Protein AF-0000000069737136 (afdb_homodimer)

Nearest PDB structures (foldseek):
  1k94-assembly1_B  TM=8.740E-01  e=3.672E-15  Homo sapiens
  1f4q-assembly1_B  TM=8.448E-01  e=1.072E-14  Homo sapiens
  1k95-assembly1_A  TM=8.352E-01  e=1.216E-14  Homo sapiens
  1juo-assembly1_A  TM=8.357E-01  e=8.301E-13  Homo sapiens
  5mra-assembly1_A  TM=7.640E-01  e=4.848E-12  Homo sapiens

Structure (mmCIF, N/CA/C/O backbone):
data_AF-0000000069737136-model_v1
#
loop_
_entity.id
_entity.type
_entity.pdbx_description
1 polymer Grancalcin
#
loop_
_atom_site.group_PDB
_atom_site.id
_atom_site.type_symbol
_atom_site.label_atom_id
_atom_site.label_alt_id
_atom_site.label_comp_id
_atom_site.label_asym_id
_atom_site.label_entity_id
_atom_site.label_seq_id
_atom_site.pdbx_PDB_ins_code
_atom_site.Cartn_x
_atom_site.Cartn_y
_atom_site.Cartn_z
_atom_site.occupancy
_atom_site.B_iso_or_equiv
_atom_site.auth_seq_id
_atom_site.auth_comp_id
_atom_site.auth_asym_id
_atom_site.auth_atom_id
_atom_site.pdbx_PDB_model_num
ATOM 1 N N . MET A 1 1 ? -22.562 5.719 -12.289 1 63.91 1 MET A N 1
ATOM 2 C CA . MET A 1 1 ? -22.547 6.488 -11.047 1 63.91 1 MET A CA 1
ATOM 3 C C . MET A 1 1 ? -23.688 7.484 -11.008 1 63.91 1 MET A C 1
ATOM 5 O O . MET A 1 1 ? -23.844 8.305 -11.914 1 63.91 1 MET A O 1
ATOM 9 N N . GLY A 1 2 ? -24.641 7.227 -10.062 1 81.62 2 GLY A N 1
ATOM 10 C CA . GLY A 1 2 ? -25.797 8.102 -10.031 1 81.62 2 GLY A CA 1
ATOM 11 C C . GLY A 1 2 ? -25.531 9.398 -9.297 1 81.62 2 GLY A C 1
ATOM 12 O O . GLY A 1 2 ? -24.406 9.688 -8.898 1 81.62 2 GLY A O 1
ATOM 13 N N . PHE A 1 3 ? -26.5 10.352 -9.281 1 90.44 3 PHE A N 1
ATOM 14 C CA . PHE A 1 3 ? -26.453 11.695 -8.711 1 90.44 3 PHE A CA 1
ATOM 15 C C . PHE A 1 3 ? -26.062 11.648 -7.238 1 90.44 3 PHE A C 1
ATOM 17 O O . PHE A 1 3 ? -25.297 12.484 -6.773 1 90.44 3 PHE A O 1
ATOM 24 N N . ASN A 1 4 ? -26.516 10.672 -6.516 1 92.12 4 ASN A N 1
ATOM 25 C CA . ASN A 1 4 ? -26.188 10.531 -5.102 1 92.12 4 ASN A CA 1
ATOM 26 C C . ASN A 1 4 ? -24.719 10.211 -4.891 1 92.12 4 ASN A C 1
ATOM 28 O O . ASN A 1 4 ? -24.078 10.75 -3.982 1 92.12 4 ASN A O 1
ATOM 32 N N . GLU A 1 5 ? -24.172 9.281 -5.699 1 89.62 5 GLU A N 1
ATOM 33 C CA . GLU A 1 5 ? -22.75 8.953 -5.609 1 89.62 5 GLU A CA 1
ATOM 34 C C . GLU A 1 5 ? -21.891 10.164 -5.945 1 89.62 5 GLU A C 1
ATOM 36 O O . GLU A 1 5 ? -20.859 10.398 -5.293 1 89.62 5 GLU A O 1
ATOM 41 N N . PHE A 1 6 ? -22.406 10.906 -6.879 1 91.25 6 PHE A N 1
ATOM 42 C CA . PHE A 1 6 ? -21.672 12.102 -7.281 1 91.25 6 PHE A CA 1
ATOM 43 C C . PHE A 1 6 ? -21.656 13.125 -6.152 1 91.25 6 PHE A C 1
ATOM 45 O O . PHE A 1 6 ? -20.625 13.711 -5.855 1 91.25 6 PHE A O 1
ATOM 52 N N . LYS A 1 7 ? -22.734 13.344 -5.57 1 92.44 7 LYS A N 1
ATOM 53 C CA . LYS A 1 7 ? -22.844 14.297 -4.469 1 92.44 7 LYS A CA 1
ATOM 54 C C . LYS A 1 7 ? -21.953 13.883 -3.299 1 92.44 7 LYS A C 1
ATOM 56 O O . LYS A 1 7 ? -21.297 14.727 -2.676 1 92.44 7 LYS A O 1
ATOM 61 N N . GLU A 1 8 ? -21.906 12.68 -2.934 1 92.06 8 GLU A N 1
ATOM 62 C CA . GLU A 1 8 ? -21.078 12.164 -1.853 1 92.06 8 GLU A CA 1
ATOM 63 C C . GLU A 1 8 ? -19.594 12.352 -2.16 1 92.06 8 GLU A C 1
ATOM 65 O O . GLU A 1 8 ? -18.828 12.773 -1.293 1 92.06 8 GLU A O 1
ATOM 70 N N . LEU A 1 9 ? -19.219 12.062 -3.328 1 89 9 LEU A N 1
ATOM 71 C CA . LEU A 1 9 ? -17.844 12.242 -3.76 1 89 9 LEU A CA 1
ATOM 72 C C . LEU A 1 9 ? -17.438 13.711 -3.699 1 89 9 LEU A C 1
ATOM 74 O O . LEU A 1 9 ? -16.344 14.039 -3.221 1 89 9 LEU A O 1
ATOM 78 N N . TRP A 1 10 ? -18.344 14.508 -4.148 1 91.5 10 TRP A N 1
ATOM 79 C CA . TRP A 1 10 ? -18.094 15.945 -4.121 1 91.5 10 TRP A CA 1
ATOM 80 C C . TRP A 1 10 ? -17.906 16.438 -2.691 1 91.5 10 TRP A C 1
ATOM 82 O O . TRP A 1 10 ? -16.984 17.203 -2.41 1 91.5 10 TRP A O 1
ATOM 92 N N . THR A 1 11 ? -18.734 16.031 -1.848 1 95.5 11 THR A N 1
ATOM 93 C CA . THR A 1 11 ? -18.656 16.406 -0.443 1 95.5 11 THR A CA 1
ATOM 94 C C . THR A 1 11 ? -17.328 15.961 0.165 1 95.5 11 THR A C 1
ATOM 96 O O . THR A 1 11 ? -16.672 16.719 0.874 1 95.5 11 THR A O 1
ATOM 99 N N . ALA A 1 12 ? -16.922 14.773 -0.094 1 92.31 12 ALA A N 1
ATOM 100 C CA . ALA A 1 12 ? -15.664 14.242 0.417 1 92.31 12 ALA A CA 1
ATOM 101 C C . ALA A 1 12 ? -14.477 15.039 -0.121 1 92.31 12 ALA A C 1
ATOM 103 O O . ALA A 1 12 ? -13.562 15.383 0.629 1 92.31 12 ALA A O 1
ATOM 104 N N . LEU A 1 13 ? -14.523 15.305 -1.407 1 92.81 13 LEU A N 1
ATOM 105 C CA . LEU A 1 13 ? -13.445 16.062 -2.037 1 92.81 13 LEU A CA 1
ATOM 106 C C . LEU A 1 13 ? -13.344 17.469 -1.429 1 92.81 13 LEU A C 1
ATOM 108 O O . LEU A 1 13 ? -12.234 17.953 -1.171 1 92.81 13 LEU A O 1
ATOM 112 N N . ASN A 1 14 ? -14.461 18.062 -1.214 1 95.81 14 ASN A N 1
ATOM 113 C CA . ASN A 1 14 ? -14.469 19.391 -0.625 1 95.81 14 ASN A CA 1
ATOM 114 C C . ASN A 1 14 ? -13.922 19.391 0.799 1 95.81 14 ASN A C 1
ATOM 116 O O . ASN A 1 14 ? -13.219 20.312 1.208 1 95.81 14 ASN A O 1
ATOM 120 N N . ALA A 1 15 ? -14.258 18.391 1.508 1 96.19 15 ALA A N 1
ATOM 121 C CA . ALA A 1 15 ? -13.758 18.266 2.871 1 96.19 15 ALA A CA 1
ATOM 122 C C . ALA A 1 15 ? -12.234 18.156 2.885 1 96.19 15 ALA A C 1
ATOM 124 O O . ALA A 1 15 ? -11.562 18.781 3.707 1 96.19 15 ALA A O 1
ATOM 125 N N . TRP A 1 16 ? -11.688 17.391 1.963 1 95.75 16 TRP A N 1
ATOM 126 C CA . TRP A 1 16 ? -10.242 17.234 1.87 1 95.75 16 TRP A CA 1
ATOM 127 C C . TRP A 1 16 ? -9.578 18.531 1.427 1 95.75 16 TRP A C 1
ATOM 129 O O . TRP A 1 16 ? -8.5 18.891 1.921 1 95.75 16 TRP A O 1
ATOM 139 N N . LYS A 1 17 ? -10.211 19.172 0.517 1 96.81 17 LYS A N 1
ATOM 140 C CA . LYS A 1 17 ? -9.672 20.453 0.058 1 96.81 17 LYS A CA 1
ATOM 141 C C . LYS A 1 17 ? -9.602 21.453 1.2 1 96.81 17 LYS A C 1
ATOM 143 O O . LYS A 1 17 ? -8.594 22.156 1.36 1 96.81 17 LYS A O 1
ATOM 148 N N . GLN A 1 18 ? -10.609 21.5 1.941 1 97.06 18 GLN A N 1
ATOM 149 C CA . GLN A 1 18 ? -10.633 22.422 3.074 1 97.06 18 GLN A CA 1
ATOM 150 C C . GLN A 1 18 ? -9.57 22.062 4.102 1 97.06 18 GLN A C 1
ATOM 152 O O . GLN A 1 18 ? -8.898 22.938 4.645 1 97.06 18 GLN A O 1
ATOM 157 N N . ASN A 1 19 ? -9.508 20.797 4.391 1 96.88 19 ASN A N 1
ATOM 158 C CA . ASN A 1 19 ? -8.477 20.344 5.32 1 96.88 19 ASN A CA 1
ATOM 159 C C . ASN A 1 19 ? -7.078 20.719 4.832 1 96.88 19 ASN A C 1
ATOM 161 O O . ASN A 1 19 ? -6.258 21.219 5.605 1 96.88 19 ASN A O 1
ATOM 165 N N . PHE A 1 20 ? -6.84 20.547 3.588 1 97.75 20 PHE A N 1
ATOM 166 C CA . PHE A 1 20 ? -5.562 20.859 2.963 1 97.75 20 PHE A CA 1
ATOM 167 C C . PHE A 1 20 ? -5.246 22.344 3.092 1 97.75 20 PHE A C 1
ATOM 169 O O . PHE A 1 20 ? -4.137 22.719 3.477 1 97.75 20 PHE A O 1
ATOM 176 N N . ILE A 1 21 ? -6.176 23.141 2.822 1 97.38 21 ILE A N 1
ATOM 177 C CA . ILE A 1 21 ? -6.02 24.594 2.902 1 97.38 21 ILE A CA 1
ATOM 178 C C . ILE A 1 21 ? -5.691 25 4.336 1 97.38 21 ILE A C 1
ATOM 180 O O . ILE A 1 21 ? -4.836 25.859 4.566 1 97.38 21 ILE A O 1
ATOM 184 N N . THR A 1 22 ? -6.32 24.359 5.25 1 97.5 22 THR A N 1
ATOM 185 C CA . THR A 1 22 ? -6.117 24.656 6.664 1 97.5 22 THR A CA 1
ATOM 186 C C . THR A 1 22 ? -4.695 24.297 7.09 1 97.5 22 THR A C 1
ATOM 188 O O . THR A 1 22 ? -4.07 25.031 7.859 1 97.5 22 THR A O 1
ATOM 191 N N . ILE A 1 23 ? -4.18 23.266 6.566 1 97.75 23 ILE A N 1
ATOM 192 C CA . ILE A 1 23 ? -2.879 22.734 6.973 1 97.75 23 ILE A CA 1
ATOM 193 C C . ILE A 1 23 ? -1.767 23.5 6.254 1 97.75 23 ILE A C 1
ATOM 195 O O . ILE A 1 23 ? -0.705 23.75 6.828 1 97.75 23 ILE A O 1
ATOM 199 N N . ASP A 1 24 ? -2.074 23.812 4.996 1 98 24 ASP A N 1
ATOM 200 C CA . ASP A 1 24 ? -1.112 24.578 4.203 1 98 24 ASP A CA 1
ATOM 201 C C . ASP A 1 24 ? -1.031 26.016 4.676 1 98 24 ASP A C 1
ATOM 203 O O . ASP A 1 24 ? -1.465 26.938 3.975 1 98 24 ASP A O 1
ATOM 207 N N . GL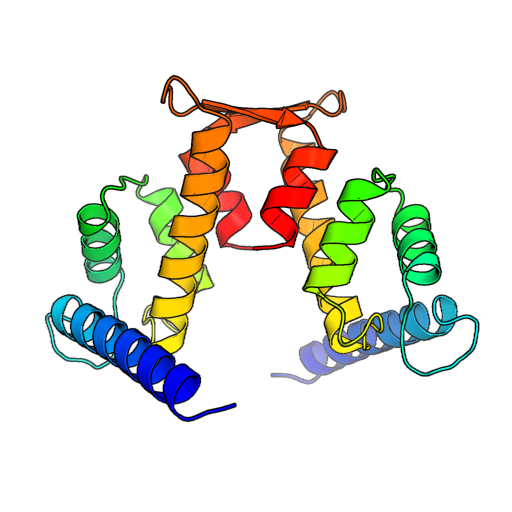N A 1 25 ? -0.319 26.219 5.691 1 96.5 25 GLN A N 1
ATOM 208 C CA . GLN A 1 25 ? -0.332 27.484 6.426 1 96.5 25 GLN A CA 1
ATOM 209 C C . GLN A 1 25 ? 0.241 28.625 5.578 1 96.5 25 GLN A C 1
ATOM 211 O O . GLN A 1 25 ? -0.22 29.766 5.66 1 96.5 25 GLN A O 1
ATOM 216 N N . ASP A 1 26 ? 1.22 28.359 4.711 1 96.62 26 ASP A N 1
ATOM 217 C CA . ASP A 1 26 ? 1.83 29.422 3.918 1 96.62 26 ASP A CA 1
ATOM 218 C C . ASP A 1 26 ? 1.159 29.547 2.551 1 96.62 26 ASP A C 1
ATOM 220 O O . ASP A 1 26 ? 1.633 30.281 1.685 1 96.62 26 ASP A O 1
ATOM 224 N N . ARG A 1 27 ? 0.109 28.719 2.287 1 97.12 27 ARG A N 1
ATOM 225 C CA . ARG A 1 27 ? -0.694 28.734 1.068 1 97.12 27 ARG A CA 1
ATOM 226 C C . ARG A 1 27 ? 0.181 28.547 -0.167 1 97.12 27 ARG A C 1
ATOM 228 O O . ARG A 1 27 ? 0.003 29.234 -1.172 1 97.12 27 ARG A O 1
ATOM 235 N N . SER A 1 28 ? 1.201 27.672 -0.033 1 97.38 28 SER A N 1
ATOM 236 C CA . SER A 1 28 ? 2.135 27.406 -1.12 1 97.38 28 SER A CA 1
ATOM 237 C C . SER A 1 28 ? 1.554 26.406 -2.115 1 97.38 28 SER A C 1
ATOM 239 O O . SER A 1 28 ? 2.098 26.219 -3.205 1 97.38 28 SER A O 1
ATOM 241 N N . GLY A 1 29 ? 0.514 25.766 -1.763 1 97.69 29 GLY A N 1
ATOM 242 C CA . GLY A 1 29 ? -0.045 24.719 -2.607 1 97.69 29 GLY A CA 1
ATOM 243 C C . GLY A 1 29 ? 0.546 23.359 -2.336 1 97.69 29 GLY A C 1
ATOM 244 O O . GLY A 1 29 ? 0.214 22.375 -3.016 1 97.69 29 GLY A O 1
ATOM 245 N N . THR A 1 30 ? 1.442 23.266 -1.389 1 98.38 30 THR A N 1
ATOM 246 C CA . THR A 1 30 ? 2.051 22.016 -0.958 1 98.38 30 THR A CA 1
ATOM 247 C C . THR A 1 30 ? 2.166 21.953 0.563 1 98.38 30 THR A C 1
ATOM 249 O O . THR A 1 30 ? 2.057 22.984 1.233 1 98.38 30 THR A O 1
ATOM 252 N N . ILE A 1 31 ? 2.305 20.828 1.128 1 98.19 31 ILE A N 1
ATOM 253 C CA . ILE A 1 31 ? 2.479 20.594 2.559 1 98.19 31 ILE A CA 1
ATOM 254 C C . ILE A 1 31 ? 3.932 20.219 2.848 1 98.19 31 ILE A C 1
ATOM 256 O O . ILE A 1 31 ? 4.52 19.391 2.152 1 98.19 31 ILE A O 1
ATOM 260 N N . GLU A 1 32 ? 4.473 20.875 3.783 1 97.69 32 GLU A N 1
ATOM 261 C CA . GLU A 1 32 ? 5.848 20.594 4.18 1 97.69 32 GLU A CA 1
ATOM 262 C C . GLU A 1 32 ? 5.895 19.734 5.441 1 97.69 32 GLU A C 1
ATOM 264 O O . GLU A 1 32 ? 4.852 19.391 6.004 1 97.69 32 GLU A O 1
ATOM 269 N N . HIS A 1 33 ? 7.09 19.406 5.871 1 97.5 33 HIS A N 1
ATOM 270 C CA . HIS A 1 33 ? 7.324 18.484 6.973 1 97.5 33 HIS A CA 1
ATOM 271 C C . HIS A 1 33 ? 6.594 18.938 8.234 1 97.5 33 HIS A C 1
ATOM 273 O O . HIS A 1 33 ? 5.84 18.172 8.836 1 97.5 33 HIS A O 1
ATOM 279 N N . HIS A 1 34 ? 6.77 20.156 8.594 1 96.62 34 HIS A N 1
ATOM 280 C CA . HIS A 1 34 ? 6.176 20.656 9.828 1 96.62 34 HIS A CA 1
ATOM 281 C C . HIS A 1 34 ? 4.656 20.734 9.711 1 96.62 34 HIS A C 1
ATOM 283 O O . HIS A 1 34 ? 3.943 20.516 10.695 1 96.62 34 HIS A O 1
ATOM 289 N N . GLU A 1 35 ? 4.188 21.047 8.531 1 98.25 35 GLU A N 1
ATOM 290 C CA . GLU A 1 35 ? 2.746 21.109 8.305 1 98.25 35 GLU A CA 1
ATOM 291 C C . GLU A 1 35 ? 2.117 19.719 8.375 1 98.25 35 GLU A C 1
ATOM 293 O O . GLU A 1 35 ? 1.027 19.547 8.922 1 98.25 35 GLU A O 1
ATOM 298 N N . LEU A 1 36 ? 2.809 18.781 7.809 1 98 36 LEU A N 1
ATOM 299 C CA . LEU A 1 36 ? 2.301 17.406 7.914 1 98 36 LEU A CA 1
ATOM 300 C C . LEU A 1 36 ? 2.234 16.969 9.375 1 98 36 LEU A C 1
ATOM 302 O O . LEU A 1 36 ? 1.288 16.281 9.773 1 98 36 LEU A O 1
ATOM 306 N N . ASN A 1 37 ? 3.252 17.328 10.141 1 97.56 37 ASN A N 1
ATOM 307 C CA . ASN A 1 37 ? 3.238 17 11.555 1 97.56 37 ASN A CA 1
ATOM 308 C C . ASN A 1 37 ? 1.999 17.547 12.25 1 97.56 37 ASN A C 1
ATOM 310 O O . ASN A 1 37 ? 1.379 16.859 13.07 1 97.56 37 ASN A O 1
ATOM 314 N N . GLN A 1 38 ? 1.65 18.734 11.953 1 96.5 38 GLN A N 1
ATOM 315 C CA . GLN A 1 38 ? 0.466 19.344 12.531 1 96.5 38 GLN A CA 1
ATOM 316 C C . GLN A 1 38 ? -0.8 18.594 12.148 1 96.5 38 GLN A C 1
ATOM 318 O O . GLN A 1 38 ? -1.697 18.406 12.969 1 96.5 38 GLN A O 1
ATOM 323 N N . ALA A 1 39 ? -0.852 18.25 10.906 1 97.06 39 ALA A N 1
ATOM 324 C CA . ALA A 1 39 ? -2.004 17.5 10.43 1 97.06 39 ALA A CA 1
ATOM 325 C C . ALA A 1 39 ? -2.15 16.188 11.195 1 97.06 39 ALA A C 1
ATOM 327 O O . ALA A 1 39 ? -3.246 15.828 11.633 1 97.06 39 ALA A O 1
ATOM 328 N N . ILE A 1 40 ? -1.067 15.477 11.359 1 97.25 40 ILE A N 1
ATOM 329 C CA . ILE A 1 40 ? -1.048 14.172 12.023 1 97.25 40 ILE A CA 1
ATOM 330 C C . ILE A 1 40 ? -1.451 14.328 13.484 1 97.25 40 ILE A C 1
ATOM 332 O O . ILE A 1 40 ? -2.264 13.555 14 1 97.25 40 ILE A O 1
ATOM 336 N N . VAL A 1 41 ? -0.958 15.359 14.125 1 95.88 41 VAL A N 1
ATOM 337 C CA . VAL A 1 41 ? -1.301 15.664 15.516 1 95.88 41 VAL A CA 1
ATOM 338 C C . VAL A 1 41 ? -2.785 16 15.617 1 95.88 41 VAL A C 1
ATOM 340 O O . VAL A 1 41 ? -3.475 15.531 16.531 1 95.88 41 VAL A O 1
ATOM 343 N N . ALA A 1 42 ? -3.254 16.75 14.703 1 94.62 42 ALA A N 1
ATOM 344 C CA . ALA A 1 42 ? -4.66 17.141 14.695 1 94.62 42 ALA A CA 1
ATOM 345 C C . ALA A 1 42 ? -5.566 15.93 14.523 1 94.62 42 ALA A C 1
ATOM 347 O O . ALA A 1 42 ? -6.707 15.922 15 1 94.62 42 ALA A O 1
ATOM 348 N N . MET A 1 43 ? -5.098 14.914 13.844 1 93.94 43 MET A N 1
ATOM 349 C CA . MET A 1 43 ? -5.832 13.664 13.672 1 93.94 43 MET A CA 1
ATOM 350 C C . MET A 1 43 ? -5.832 12.852 14.969 1 93.94 43 MET A C 1
ATOM 352 O O . MET A 1 43 ? -6.602 11.898 15.109 1 93.94 43 MET A O 1
ATOM 356 N N . GLY A 1 44 ? -4.953 13.211 15.828 1 92.06 44 GLY A N 1
ATOM 357 C CA . GLY A 1 44 ? -4.918 12.547 17.125 1 92.06 44 GLY A CA 1
ATOM 358 C C . GLY A 1 44 ? -3.77 11.57 17.266 1 92.06 44 GLY A C 1
ATOM 359 O O . GLY A 1 44 ? -3.793 10.695 18.125 1 92.06 44 GLY A O 1
ATOM 360 N N . PHE A 1 45 ? -2.824 11.734 16.328 1 92.06 45 PHE A N 1
ATOM 361 C CA . PHE A 1 45 ? -1.715 10.789 16.359 1 92.06 45 PHE A CA 1
ATOM 362 C C . PHE A 1 45 ? -0.416 11.492 16.734 1 92.06 45 PHE A C 1
ATOM 364 O O . PHE A 1 45 ? -0.306 12.711 16.625 1 92.06 45 PHE A O 1
ATOM 371 N N . ARG A 1 46 ? 0.425 10.68 17.328 1 89.56 46 ARG A N 1
ATOM 372 C CA . ARG A 1 46 ? 1.771 11.148 17.625 1 89.56 46 ARG A CA 1
ATOM 373 C C . ARG A 1 46 ? 2.822 10.164 17.125 1 89.56 46 ARG A C 1
ATOM 375 O O . ARG A 1 46 ? 2.883 9.023 17.609 1 89.56 46 ARG A O 1
ATOM 382 N N . LEU A 1 47 ? 3.576 10.578 16.219 1 95.31 47 LEU A N 1
ATOM 383 C CA . LEU A 1 47 ? 4.621 9.758 15.625 1 95.31 47 LEU A CA 1
ATOM 384 C C . LEU A 1 47 ? 6.004 10.25 16.031 1 95.31 47 LEU A C 1
ATOM 386 O O . LEU A 1 47 ? 6.18 11.43 16.328 1 95.31 47 LEU A O 1
ATOM 390 N N . SER A 1 48 ? 6.887 9.359 16.078 1 96.62 48 SER A N 1
ATOM 391 C CA . SER A 1 48 ? 8.266 9.781 16.297 1 96.62 48 SER A CA 1
ATOM 392 C C . SER A 1 48 ? 8.781 10.617 15.125 1 96.62 48 SER A C 1
ATOM 394 O O . SER A 1 48 ? 8.281 10.5 14 1 96.62 48 SER A O 1
ATOM 396 N N . PRO A 1 49 ? 9.766 11.469 15.352 1 96.56 49 PRO A N 1
ATOM 397 C CA . PRO A 1 49 ? 10.367 12.266 14.281 1 96.56 49 PRO A CA 1
ATOM 398 C C . PRO A 1 49 ? 10.922 11.406 13.148 1 96.56 49 PRO A C 1
ATOM 400 O O . PRO A 1 49 ? 10.844 11.789 11.977 1 96.56 49 PRO A O 1
ATOM 403 N N . GLN A 1 50 ? 11.43 10.25 13.508 1 96.5 50 GLN A N 1
ATOM 404 C CA . GLN A 1 50 ? 11.992 9.344 12.508 1 96.5 50 GLN A CA 1
ATOM 405 C C . GLN A 1 50 ? 10.898 8.805 11.586 1 96.5 50 GLN A C 1
ATOM 407 O O . GLN A 1 50 ? 11.07 8.773 10.367 1 96.5 50 GLN A O 1
ATOM 412 N N . THR A 1 51 ? 9.828 8.438 12.172 1 97.12 51 THR A N 1
ATOM 413 C CA . THR A 1 51 ? 8.711 7.91 11.398 1 97.12 51 THR A CA 1
ATOM 414 C C . THR A 1 51 ? 8.117 8.992 10.5 1 97.12 51 THR A C 1
ATOM 416 O O . THR A 1 51 ? 7.848 8.742 9.32 1 97.12 51 THR A O 1
ATOM 419 N N . LEU A 1 52 ? 7.965 10.164 11.016 1 97.62 52 LEU A N 1
ATOM 420 C CA . LEU A 1 52 ? 7.445 11.273 10.227 1 97.62 52 LEU A CA 1
ATOM 421 C C . LEU A 1 52 ? 8.359 11.57 9.039 1 97.62 52 LEU A C 1
ATOM 423 O O . LEU A 1 52 ? 7.879 11.797 7.922 1 97.62 52 LEU A O 1
ATOM 427 N N . THR A 1 53 ? 9.57 11.586 9.297 1 97.69 53 THR A N 1
ATOM 428 C CA . THR A 1 53 ? 10.539 11.859 8.242 1 97.69 53 THR A CA 1
ATOM 429 C C . THR A 1 53 ? 10.43 10.812 7.133 1 97.69 53 THR A C 1
ATOM 431 O O . THR A 1 53 ? 10.469 11.148 5.949 1 97.69 53 THR A O 1
ATOM 434 N N . ALA A 1 54 ? 10.336 9.539 7.539 1 97.5 54 ALA A N 1
ATOM 435 C CA . ALA A 1 54 ? 10.203 8.461 6.566 1 97.5 54 ALA A CA 1
ATOM 436 C C . ALA A 1 54 ? 8.945 8.633 5.723 1 97.5 54 ALA A C 1
ATOM 438 O O . ALA A 1 54 ? 8.961 8.414 4.508 1 97.5 54 ALA A O 1
ATOM 439 N N . ILE A 1 55 ? 7.879 9.039 6.371 1 97.94 55 ILE A N 1
ATOM 440 C CA . ILE A 1 55 ? 6.605 9.234 5.691 1 97.94 55 ILE A CA 1
ATOM 441 C C . ILE A 1 55 ? 6.719 10.398 4.711 1 97.94 55 ILE A C 1
ATOM 443 O O . ILE A 1 55 ? 6.289 10.289 3.559 1 97.94 55 ILE A O 1
ATOM 447 N N . VAL A 1 56 ? 7.324 11.438 5.109 1 98.06 56 VAL A N 1
ATOM 448 C CA . VAL A 1 56 ? 7.504 12.594 4.246 1 98.06 56 VAL A CA 1
ATOM 449 C C . VAL A 1 56 ? 8.328 12.211 3.023 1 98.06 56 VAL A C 1
ATOM 451 O O . VAL A 1 56 ? 7.996 12.586 1.896 1 98.06 56 VAL A O 1
ATOM 454 N N . LYS A 1 57 ? 9.344 11.508 3.26 1 97.5 57 LYS A N 1
ATOM 455 C CA . LYS A 1 57 ? 10.195 11.078 2.158 1 97.5 57 LYS A CA 1
ATOM 456 C C . LYS A 1 57 ? 9.414 10.273 1.13 1 97.5 57 LYS A C 1
ATOM 458 O O . LYS A 1 57 ? 9.602 10.445 -0.077 1 97.5 57 LYS A O 1
ATOM 463 N N . ARG A 1 58 ? 8.547 9.469 1.587 1 97.38 58 ARG A N 1
ATOM 464 C CA . ARG A 1 58 ? 7.777 8.594 0.714 1 97.38 58 ARG A CA 1
ATOM 465 C C . ARG A 1 58 ? 6.758 9.383 -0.096 1 97.38 58 ARG A C 1
ATOM 467 O O . ARG A 1 58 ? 6.484 9.055 -1.252 1 97.38 58 ARG A O 1
ATOM 474 N N . TYR A 1 59 ? 6.18 10.367 0.454 1 97.81 59 TYR A N 1
ATOM 475 C CA . TYR A 1 59 ? 5 10.977 -0.149 1 97.81 59 TYR A CA 1
ATOM 476 C C . TYR A 1 59 ? 5.332 12.336 -0.758 1 97.81 59 TYR A C 1
ATOM 478 O O . TYR A 1 59 ? 4.5 12.938 -1.438 1 97.81 59 TYR A O 1
ATOM 486 N N . SER A 1 60 ? 6.516 12.773 -0.517 1 97.81 60 SER A N 1
ATOM 487 C CA . SER A 1 60 ? 6.855 14.117 -0.972 1 97.81 60 SER A CA 1
ATOM 488 C C . SER A 1 60 ? 7.695 14.078 -2.244 1 97.81 60 SER A C 1
ATOM 490 O O . SER A 1 60 ? 8.328 13.062 -2.543 1 97.81 60 SER A O 1
ATOM 492 N N . LYS A 1 61 ? 7.641 15.031 -3.021 1 96.06 61 LYS A N 1
ATOM 493 C CA . LYS A 1 61 ? 8.578 15.375 -4.086 1 96.06 61 LYS A CA 1
ATOM 494 C C . LYS A 1 61 ? 9.398 16.609 -3.727 1 96.06 61 LYS A C 1
ATOM 496 O O . LYS A 1 61 ? 8.852 17.719 -3.615 1 96.06 61 LYS A O 1
ATOM 501 N N . ASN A 1 62 ? 10.703 16.375 -3.494 1 94.25 62 ASN A N 1
ATOM 502 C CA . ASN A 1 62 ? 11.594 17.453 -3.082 1 94.25 62 ASN A CA 1
ATOM 503 C C . ASN A 1 62 ? 11.094 18.141 -1.809 1 94.25 62 ASN A C 1
ATOM 505 O O . ASN A 1 62 ? 11.031 19.359 -1.736 1 94.25 62 ASN A O 1
ATOM 509 N N . GLY A 1 63 ? 10.602 17.344 -0.875 1 94.44 63 GLY A N 1
ATOM 510 C CA . GLY A 1 63 ? 10.195 17.828 0.437 1 94.44 63 GLY A CA 1
ATOM 511 C C . GLY A 1 63 ? 8.812 18.438 0.448 1 94.44 63 GLY A C 1
ATOM 512 O O . GLY A 1 63 ? 8.344 18.906 1.486 1 94.44 63 GLY A O 1
ATOM 513 N N . ARG A 1 64 ? 8.164 18.469 -0.642 1 97.19 64 ARG A N 1
ATOM 514 C CA . ARG A 1 64 ? 6.836 19.062 -0.746 1 97.19 64 ARG A CA 1
ATOM 515 C C . ARG A 1 64 ? 5.785 18.016 -1.093 1 97.19 64 ARG A C 1
ATOM 517 O O . ARG A 1 64 ? 5.992 17.188 -1.995 1 97.19 64 ARG A O 1
ATOM 524 N N . ILE A 1 65 ? 4.719 18 -0.366 1 98.56 65 ILE A N 1
ATOM 525 C CA . ILE A 1 65 ? 3.635 17.047 -0.564 1 98.56 65 ILE A CA 1
ATOM 526 C C . ILE A 1 65 ? 2.453 17.734 -1.239 1 98.56 65 ILE A C 1
ATOM 528 O O . ILE A 1 65 ? 1.887 18.688 -0.69 1 98.56 65 ILE A O 1
ATOM 532 N N . PHE A 1 66 ? 2.082 17.266 -2.361 1 98.12 66 PHE A N 1
ATOM 533 C CA . PHE A 1 66 ? 0.959 17.828 -3.105 1 98.12 66 PHE A CA 1
ATOM 534 C C . PHE A 1 66 ? -0.362 17.25 -2.602 1 98.12 66 PHE A C 1
ATOM 536 O O . PHE A 1 66 ? -0.377 16.281 -1.852 1 98.12 66 PHE A O 1
ATOM 543 N N . PHE A 1 67 ? -1.406 17.859 -2.998 1 97.88 67 PHE A N 1
ATOM 544 C CA . PHE A 1 67 ? -2.738 17.578 -2.473 1 97.88 67 PHE A CA 1
ATOM 545 C C . PHE A 1 67 ? -3.051 16.094 -2.559 1 97.88 67 PHE A C 1
ATOM 547 O O . PHE A 1 67 ? -3.422 15.477 -1.559 1 97.88 67 PHE A O 1
ATOM 554 N N . ASP A 1 68 ? -2.887 15.523 -3.721 1 96.94 68 ASP A N 1
ATOM 555 C CA . ASP A 1 68 ? -3.238 14.125 -3.914 1 96.94 68 ASP A CA 1
ATOM 556 C C . ASP A 1 68 ? -2.422 13.219 -2.992 1 96.94 68 ASP A C 1
ATOM 558 O O .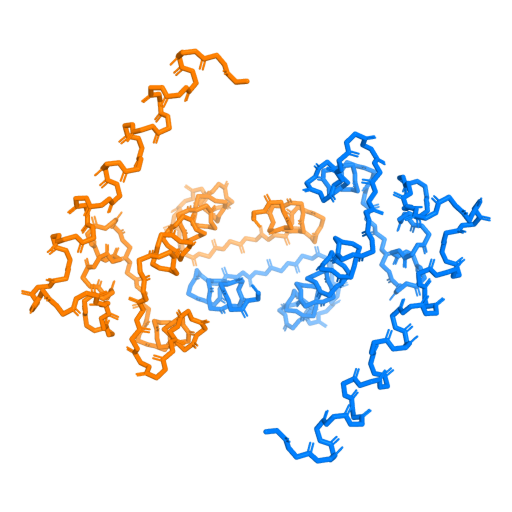 ASP A 1 68 ? -2.957 12.273 -2.412 1 96.94 68 ASP A O 1
ATOM 562 N N . ASP A 1 69 ? -1.125 13.523 -2.863 1 98.19 69 ASP A N 1
ATOM 563 C CA . ASP A 1 69 ? -0.241 12.742 -2.008 1 98.19 69 ASP A CA 1
ATOM 564 C C . ASP A 1 69 ? -0.598 12.922 -0.534 1 98.19 69 ASP A C 1
ATOM 566 O O . ASP A 1 69 ? -0.482 11.984 0.259 1 98.19 69 ASP A O 1
ATOM 570 N N . TYR A 1 70 ? -0.976 14.109 -0.236 1 98.44 70 TYR A N 1
ATOM 571 C CA . TYR A 1 70 ? -1.407 14.391 1.127 1 98.44 70 TYR A CA 1
ATOM 572 C C . TYR A 1 70 ? -2.635 13.57 1.496 1 98.44 70 TYR A C 1
ATOM 574 O O . TYR A 1 70 ? -2.666 12.93 2.549 1 98.44 70 TYR A O 1
ATOM 582 N N . VAL A 1 71 ? -3.594 13.617 0.633 1 97.88 71 VAL A N 1
ATOM 583 C CA . VAL A 1 71 ? -4.824 12.875 0.871 1 97.88 71 VAL A CA 1
ATOM 584 C C . VAL A 1 71 ? -4.516 11.383 0.987 1 97.88 71 VAL A C 1
ATOM 586 O O . VAL A 1 71 ? -4.977 10.719 1.918 1 97.88 71 VAL A O 1
ATOM 589 N N . ALA A 1 72 ? -3.703 10.859 0.083 1 97.31 72 ALA A N 1
ATOM 590 C CA . ALA A 1 72 ? -3.311 9.445 0.097 1 97.31 72 ALA A CA 1
ATOM 591 C C . ALA A 1 72 ? -2.607 9.086 1.401 1 97.31 72 ALA A C 1
ATOM 593 O O . ALA A 1 72 ? -2.881 8.039 1.993 1 97.31 72 ALA A O 1
ATOM 594 N N . CYS A 1 73 ? -1.78 9.953 1.823 1 98.06 73 CYS A N 1
ATOM 595 C CA . CYS A 1 73 ? -1.026 9.758 3.057 1 98.06 73 CYS A CA 1
ATOM 596 C C . CYS A 1 73 ? -1.959 9.688 4.262 1 98.06 73 CYS A C 1
ATOM 598 O O . CYS A 1 73 ? -1.881 8.75 5.055 1 98.06 73 CYS A O 1
ATOM 600 N N . CYS A 1 74 ? -2.809 10.641 4.363 1 97.88 74 CYS A N 1
ATOM 601 C CA . CYS A 1 74 ? -3.697 10.727 5.516 1 97.88 74 CYS A CA 1
ATOM 602 C C . CYS A 1 74 ? -4.672 9.555 5.539 1 97.88 74 CYS A C 1
ATOM 604 O O . CYS A 1 74 ? -4.938 8.984 6.602 1 97.88 74 CYS A O 1
ATOM 606 N N . VAL A 1 75 ? -5.188 9.234 4.41 1 96.69 75 VAL A N 1
ATOM 607 C CA . VAL A 1 75 ? -6.129 8.125 4.305 1 96.69 75 VAL A CA 1
ATOM 608 C C . VAL A 1 75 ? -5.438 6.824 4.703 1 96.69 75 VAL A C 1
ATOM 610 O O . VAL A 1 75 ? -5.973 6.051 5.504 1 96.69 75 VAL A O 1
ATOM 613 N N . LYS A 1 76 ? -4.238 6.562 4.195 1 97.75 76 LYS A N 1
ATOM 614 C CA . LYS A 1 76 ? -3.49 5.352 4.512 1 97.75 76 LYS A CA 1
ATOM 615 C C . LYS A 1 76 ? -3.117 5.309 5.992 1 97.75 76 LYS A C 1
ATOM 617 O O . LYS A 1 76 ? -3.242 4.27 6.641 1 97.75 76 LYS A O 1
ATOM 622 N N . LEU A 1 77 ? -2.703 6.406 6.508 1 97.88 77 LEU A N 1
ATOM 623 C CA . LEU A 1 77 ? -2.342 6.516 7.918 1 97.88 77 LEU A CA 1
ATOM 624 C C . LEU A 1 77 ? -3.523 6.16 8.812 1 97.88 77 LEU A C 1
ATOM 626 O O . LEU A 1 77 ? -3.377 5.398 9.766 1 97.88 77 LEU A O 1
ATOM 630 N N . ARG A 1 78 ? -4.609 6.703 8.516 1 96.56 78 ARG A N 1
ATOM 631 C CA . ARG A 1 78 ? -5.805 6.426 9.305 1 96.56 78 ARG A CA 1
ATOM 632 C C . ARG A 1 78 ? -6.184 4.953 9.227 1 96.56 78 ARG A C 1
ATOM 634 O O . ARG A 1 78 ? -6.512 4.332 10.242 1 96.56 78 ARG A O 1
ATOM 641 N N . ALA A 1 79 ? -6.145 4.406 8.062 1 96.56 79 ALA A N 1
ATOM 642 C CA . ALA A 1 79 ? -6.512 3.006 7.871 1 96.56 79 ALA A CA 1
ATOM 643 C C . ALA A 1 79 ? -5.551 2.082 8.617 1 96.56 79 ALA A C 1
ATOM 645 O O . ALA A 1 79 ? -5.98 1.132 9.273 1 96.56 79 ALA A O 1
ATOM 646 N N . LEU A 1 80 ? -4.258 2.328 8.492 1 97.25 80 LEU A N 1
ATOM 647 C CA . LEU A 1 80 ? -3.252 1.51 9.156 1 97.25 80 LEU A CA 1
ATOM 648 C C . LEU A 1 80 ? -3.367 1.637 10.672 1 97.25 80 LEU A C 1
ATOM 650 O O . LEU A 1 80 ? -3.213 0.65 11.398 1 97.25 80 LEU A O 1
ATOM 654 N N . THR A 1 81 ? -3.645 2.834 11.141 1 95.94 81 THR A N 1
ATOM 655 C CA . THR A 1 81 ? -3.811 3.064 12.57 1 95.94 81 THR A CA 1
ATOM 656 C C . THR A 1 81 ? -5.035 2.324 13.102 1 95.94 81 THR A C 1
ATOM 658 O O . THR A 1 81 ? -4.977 1.692 14.156 1 95.94 81 THR A O 1
ATOM 661 N N . ASP A 1 82 ? -6.145 2.412 12.359 1 95 82 ASP A N 1
ATOM 662 C CA . ASP A 1 82 ? -7.348 1.685 12.758 1 95 82 ASP A CA 1
ATOM 663 C C . ASP A 1 82 ? -7.086 0.181 12.805 1 95 82 ASP A C 1
ATOM 665 O O . ASP A 1 82 ? -7.535 -0.503 13.727 1 95 82 ASP A O 1
ATOM 669 N N . PHE A 1 83 ? -6.438 -0.315 11.859 1 96.19 83 PHE A N 1
ATOM 670 C CA . PHE A 1 83 ? -6.086 -1.729 11.812 1 96.19 83 PHE A CA 1
ATOM 671 C C . PHE A 1 83 ? -5.23 -2.119 13.008 1 96.19 83 PHE A C 1
ATOM 673 O O . PHE A 1 83 ? -5.469 -3.15 13.641 1 96.19 83 PHE A O 1
ATOM 680 N N . PHE A 1 84 ? -4.223 -1.282 13.32 1 96.19 84 PHE A N 1
ATOM 681 C CA . PHE A 1 84 ? -3.357 -1.519 14.469 1 96.19 84 PHE A CA 1
ATOM 682 C C . PHE A 1 84 ? -4.16 -1.511 15.766 1 96.19 84 PHE A C 1
ATOM 684 O O . PHE A 1 84 ? -3.992 -2.389 16.609 1 96.19 84 PHE A O 1
ATOM 691 N N . ARG A 1 85 ? -5.047 -0.584 15.844 1 93.5 85 ARG A N 1
ATOM 692 C CA . ARG A 1 85 ? -5.82 -0.387 17.062 1 93.5 85 ARG A CA 1
ATOM 693 C C . ARG A 1 85 ? -6.754 -1.567 17.312 1 93.5 85 ARG A C 1
ATOM 695 O O . ARG A 1 85 ? -7.023 -1.914 18.469 1 93.5 85 ARG A O 1
ATOM 702 N N . ARG A 1 86 ? -7.219 -2.178 16.297 1 93 86 ARG A N 1
ATOM 703 C CA . ARG A 1 86 ? -8.086 -3.338 16.453 1 93 86 ARG A CA 1
ATOM 704 C C . ARG A 1 86 ? -7.348 -4.504 17.094 1 93 86 ARG A C 1
ATOM 706 O O . ARG A 1 86 ? -7.953 -5.32 17.797 1 93 86 ARG A O 1
ATOM 713 N N . ARG A 1 87 ? -6.059 -4.477 16.891 1 91.75 87 ARG A N 1
ATOM 714 C CA . ARG A 1 87 ? -5.25 -5.551 17.453 1 91.75 87 ARG A CA 1
ATOM 715 C C . ARG A 1 87 ? -4.668 -5.148 18.812 1 91.75 87 ARG A C 1
ATOM 717 O O . ARG A 1 87 ? -4.199 -6 19.562 1 91.75 87 ARG A O 1
ATOM 724 N N . ASP A 1 88 ? -4.602 -3.828 18.938 1 90.56 88 ASP A N 1
ATOM 725 C CA . ASP A 1 88 ? -4.117 -3.266 20.188 1 90.56 88 ASP A CA 1
ATOM 726 C C . ASP A 1 88 ? -5.277 -2.773 21.062 1 90.56 88 ASP A C 1
ATOM 728 O O . ASP A 1 88 ? -5.359 -1.585 21.375 1 90.56 88 ASP A O 1
ATOM 732 N N . HIS A 1 89 ? -5.961 -3.744 21.516 1 83.69 89 HIS A N 1
ATOM 733 C CA . HIS A 1 89 ? -7.215 -3.412 22.188 1 83.69 89 HIS A CA 1
ATOM 734 C C . HIS A 1 89 ? -6.961 -2.613 23.453 1 83.69 89 HIS A C 1
ATOM 736 O O . HIS A 1 89 ? -7.77 -1.761 23.828 1 83.69 89 HIS A O 1
ATOM 742 N N . LEU A 1 90 ? -5.816 -2.803 24.031 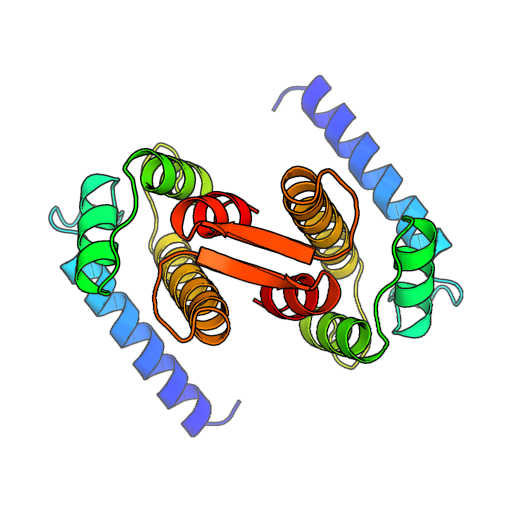1 85.56 90 LEU A N 1
ATOM 743 C CA . LEU A 1 90 ? -5.535 -2.127 25.297 1 85.56 90 LEU A CA 1
ATOM 744 C C . LEU A 1 90 ? -4.75 -0.84 25.062 1 85.56 90 LEU A C 1
ATOM 746 O O . LEU A 1 90 ? -4.301 -0.198 26.016 1 85.56 90 LEU A O 1
ATOM 750 N N . GLN A 1 91 ? -4.562 -0.507 23.797 1 86.12 91 GLN A N 1
ATOM 751 C CA . GLN A 1 91 ? -3.902 0.732 23.406 1 86.12 91 GLN A CA 1
ATOM 752 C C . GLN A 1 91 ? -2.539 0.867 24.062 1 86.12 91 GLN A C 1
ATOM 754 O O . GLN A 1 91 ? -2.23 1.904 24.656 1 86.12 91 GLN A O 1
ATOM 759 N N . GLN A 1 92 ? -1.816 -0.175 24.109 1 88.81 92 GLN A N 1
ATOM 760 C CA . GLN A 1 92 ? -0.489 -0.236 24.703 1 88.81 92 GLN A CA 1
ATOM 761 C C . GLN A 1 92 ? 0.584 0.224 23.734 1 88.81 92 GLN A C 1
ATOM 763 O O . GLN A 1 92 ? 1.74 0.419 24.109 1 88.81 92 GLN A O 1
ATOM 768 N N . GLY A 1 93 ? 0.254 0.467 22.484 1 89.88 93 GLY A N 1
ATOM 769 C CA . GLY A 1 93 ? 1.224 0.889 21.484 1 89.88 93 GLY A CA 1
ATOM 770 C C . GLY A 1 93 ? 1.985 -0.268 20.875 1 89.88 93 GLY A C 1
ATOM 771 O O . GLY A 1 93 ? 2.947 -0.059 20.125 1 89.88 93 GLY A O 1
ATOM 772 N N . VAL A 1 94 ? 1.635 -1.441 21.328 1 92.94 94 VAL A N 1
ATOM 773 C CA . VAL A 1 94 ? 2.213 -2.662 20.781 1 92.94 94 VAL A CA 1
ATOM 774 C C . VAL A 1 94 ? 1.101 -3.615 20.344 1 92.94 94 VAL A C 1
ATOM 776 O O . VAL A 1 94 ? 0.064 -3.705 21.016 1 92.94 94 VAL A O 1
ATOM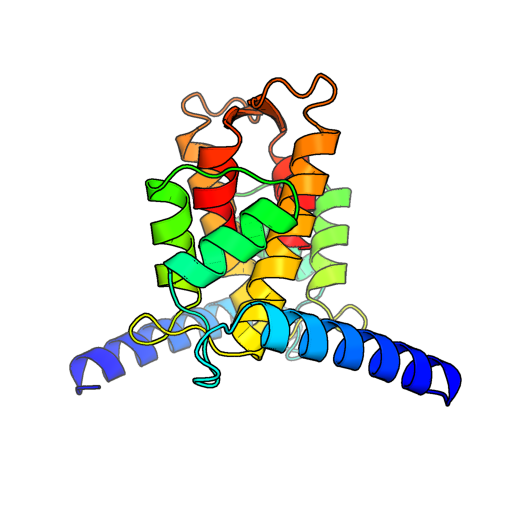 779 N N . ALA A 1 95 ? 1.312 -4.246 19.234 1 93.75 95 ALA A N 1
ATOM 780 C CA . ALA A 1 95 ? 0.306 -5.191 18.75 1 93.75 95 ALA A CA 1
ATOM 781 C C . ALA A 1 95 ? 0.959 -6.457 18.203 1 93.75 95 ALA A C 1
ATOM 783 O O . ALA A 1 95 ? 2.016 -6.391 17.578 1 93.75 95 ALA A O 1
ATOM 784 N N . ASN A 1 96 ? 0.263 -7.527 18.5 1 92.81 96 ASN A N 1
ATOM 785 C CA . ASN A 1 96 ? 0.686 -8.812 17.953 1 92.81 96 ASN A CA 1
ATOM 786 C C . ASN A 1 96 ? -0.127 -9.188 16.719 1 92.81 96 ASN A C 1
ATOM 788 O O . ASN A 1 96 ? -1.357 -9.125 16.734 1 92.81 96 ASN A O 1
ATOM 792 N N . PHE A 1 97 ? 0.607 -9.594 15.688 1 94.5 97 PHE A N 1
ATOM 793 C CA . PHE A 1 97 ? -0.079 -9.953 14.453 1 94.5 97 PHE A CA 1
ATOM 794 C C . PHE A 1 97 ? 0.31 -11.367 14.016 1 94.5 97 PHE A C 1
ATOM 796 O O . PHE A 1 97 ? 1.482 -11.734 14.086 1 94.5 97 PHE A O 1
ATOM 803 N N . VAL A 1 98 ? -0.749 -12.078 13.656 1 94.81 98 VAL A N 1
ATOM 804 C CA . VAL A 1 98 ? -0.508 -13.289 12.883 1 94.81 98 VAL A CA 1
ATOM 805 C C . VAL A 1 98 ? -0.261 -12.938 11.422 1 94.81 98 VAL A C 1
ATOM 807 O O . VAL A 1 98 ? -0.917 -12.047 10.875 1 94.81 98 VAL A O 1
ATOM 810 N N . TYR A 1 99 ? 0.635 -13.672 10.836 1 94.69 99 TYR A N 1
ATOM 811 C CA . TYR A 1 99 ? 1.098 -13.352 9.492 1 94.69 99 TYR A CA 1
ATOM 812 C C . TYR A 1 99 ? -0.078 -13.172 8.539 1 94.69 99 TYR A C 1
ATOM 814 O O . TYR A 1 99 ? -0.179 -12.148 7.852 1 94.69 99 TYR A O 1
ATOM 822 N N . ASP A 1 100 ? -1.006 -14.031 8.492 1 94.81 100 ASP A N 1
ATOM 823 C CA . ASP A 1 100 ? -2.156 -13.977 7.598 1 94.81 100 ASP A CA 1
ATOM 824 C C . ASP A 1 100 ? -3.008 -12.734 7.867 1 94.81 100 ASP A C 1
ATOM 826 O O . ASP A 1 100 ? -3.414 -12.039 6.938 1 94.81 100 ASP A O 1
ATOM 830 N N . ASP A 1 101 ? -3.242 -12.484 9.102 1 94.44 101 ASP A N 1
ATOM 831 C CA . ASP A 1 101 ? -4.031 -11.312 9.469 1 94.44 101 ASP A CA 1
ATOM 832 C C . ASP A 1 101 ? -3.314 -10.023 9.086 1 94.44 101 ASP A C 1
ATOM 834 O O . ASP A 1 101 ? -3.945 -9.062 8.633 1 94.44 101 ASP A O 1
ATOM 838 N N . PHE A 1 102 ? -2.027 -10.055 9.336 1 96.81 102 PHE A N 1
ATOM 839 C CA . PHE A 1 102 ? -1.195 -8.914 8.984 1 96.81 102 PHE A CA 1
ATOM 840 C C . PHE A 1 102 ? -1.304 -8.602 7.492 1 96.81 102 PHE A C 1
ATOM 842 O O . PHE A 1 102 ? -1.557 -7.457 7.109 1 96.81 102 PHE A O 1
ATOM 849 N N . LEU A 1 103 ? -1.198 -9.594 6.691 1 96.75 103 LEU A N 1
ATOM 850 C CA . LEU A 1 103 ? -1.242 -9.398 5.246 1 96.75 103 LEU A CA 1
ATOM 851 C C . LEU A 1 103 ? -2.645 -9.008 4.797 1 96.75 103 LEU A C 1
ATOM 853 O O . LEU A 1 103 ? -2.805 -8.125 3.947 1 96.75 103 LEU A O 1
ATOM 857 N N . GLN A 1 104 ? -3.645 -9.664 5.332 1 95.62 104 GLN A N 1
ATOM 858 C CA . GLN A 1 104 ? -5.02 -9.359 4.957 1 95.62 104 GLN A CA 1
ATOM 859 C C . GLN A 1 104 ? -5.352 -7.895 5.234 1 95.62 104 GLN A C 1
ATOM 861 O O . GLN A 1 104 ? -5.984 -7.227 4.414 1 95.62 104 GLN A O 1
ATOM 866 N N . GLY A 1 105 ? -4.895 -7.422 6.355 1 95.94 105 GLY A N 1
ATOM 867 C CA . GLY A 1 105 ? -5.172 -6.047 6.742 1 95.94 105 GLY A CA 1
ATOM 868 C C . GLY A 1 105 ? -4.375 -5.031 5.949 1 95.94 105 GLY A C 1
ATOM 869 O O . GLY A 1 105 ? -4.91 -4 5.531 1 95.94 105 GLY A O 1
ATOM 870 N N . THR A 1 106 ? -3.123 -5.285 5.672 1 97.31 106 THR A N 1
ATOM 871 C CA . THR A 1 106 ? -2.225 -4.285 5.105 1 97.31 106 THR A CA 1
ATOM 872 C C . THR A 1 106 ? -2.285 -4.309 3.582 1 97.31 106 THR A C 1
ATOM 874 O O . THR A 1 106 ? -2.143 -3.268 2.934 1 97.31 106 THR A O 1
ATOM 877 N N . MET A 1 107 ? -2.582 -5.445 2.971 1 97.12 107 MET A N 1
ATOM 878 C CA . MET A 1 107 ? -2.648 -5.559 1.516 1 97.12 107 MET A CA 1
ATOM 879 C C . MET A 1 107 ? -3.881 -4.848 0.969 1 97.12 107 MET A C 1
ATOM 881 O O . MET A 1 107 ? -3.859 -4.332 -0.15 1 97.12 107 MET A O 1
ATOM 885 N N . THR A 1 108 ? -4.879 -4.816 1.718 1 94.94 108 THR A N 1
ATOM 8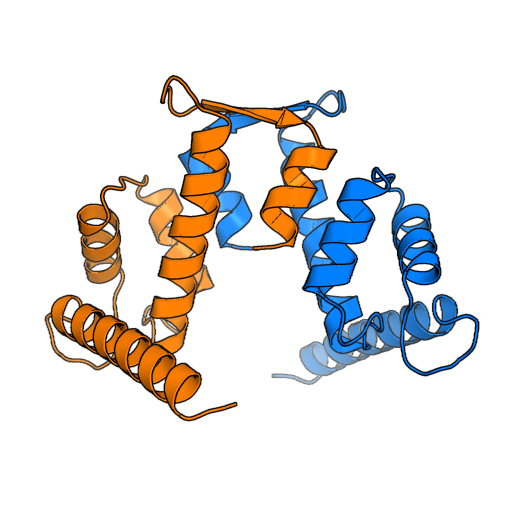86 C CA . THR A 1 108 ? -6.156 -4.332 1.207 1 94.94 108 THR A CA 1
ATOM 887 C C . THR A 1 108 ? -6.312 -2.838 1.473 1 94.94 108 THR A C 1
ATOM 889 O O . THR A 1 108 ? -7.355 -2.254 1.167 1 94.94 108 THR A O 1
ATOM 892 N N . ILE A 1 109 ? -5.262 -2.326 2.121 1 93.25 109 ILE A N 1
ATOM 893 C CA . ILE A 1 109 ? -5.277 -0.89 2.371 1 93.25 109 ILE A CA 1
ATOM 894 C C . ILE A 1 109 ? -4.676 -0.151 1.179 1 93.25 109 ILE A C 1
ATOM 896 O O . ILE A 1 109 ? -3.668 -0.585 0.615 1 93.25 109 ILE A O 1
ATOM 900 N N . MET B 1 1 ? 17.125 10.586 -16.547 1 63.84 1 MET B N 1
ATOM 901 C CA . MET B 1 1 ? 17.375 9.148 -16.469 1 63.84 1 MET B CA 1
ATOM 902 C C . MET B 1 1 ? 18.344 8.695 -17.547 1 63.84 1 MET B C 1
ATOM 904 O O . MET B 1 1 ? 18.125 8.945 -18.734 1 63.84 1 MET B O 1
ATOM 908 N N . GLY B 1 2 ? 19.547 8.25 -17.094 1 81.81 2 GLY B N 1
ATOM 909 C CA . GLY B 1 2 ? 20.547 7.871 -18.062 1 81.81 2 GLY B CA 1
ATOM 910 C C . GLY B 1 2 ? 20.344 6.48 -18.625 1 81.81 2 GLY B C 1
ATOM 911 O O . GLY B 1 2 ? 19.344 5.828 -18.328 1 81.81 2 GLY B O 1
ATOM 912 N N . PHE B 1 3 ? 21.141 6.031 -19.641 1 90.5 3 PHE B N 1
ATOM 913 C CA . PHE B 1 3 ? 21.094 4.777 -20.391 1 90.5 3 PHE B CA 1
ATOM 914 C C . PHE B 1 3 ? 21.109 3.586 -19.438 1 90.5 3 PHE B C 1
ATOM 916 O O . PHE B 1 3 ? 20.391 2.609 -19.641 1 90.5 3 PHE B O 1
ATOM 923 N N . ASN B 1 4 ? 21.875 3.639 -18.391 1 92.12 4 ASN B N 1
ATOM 924 C CA . ASN B 1 4 ? 21.969 2.555 -17.422 1 92.12 4 ASN B CA 1
ATOM 925 C C . ASN B 1 4 ? 20.672 2.373 -16.656 1 92.12 4 ASN B C 1
ATOM 927 O O . ASN B 1 4 ? 20.234 1.245 -16.422 1 92.12 4 ASN B O 1
ATOM 931 N N . GLU B 1 5 ? 20.078 3.477 -16.219 1 89.69 5 GLU B N 1
ATOM 932 C CA . GLU B 1 5 ? 18.781 3.408 -15.531 1 89.69 5 GLU B CA 1
ATOM 933 C C . GLU B 1 5 ? 17.703 2.84 -16.438 1 89.69 5 GLU B C 1
ATOM 935 O O . GLU B 1 5 ? 16.875 2.043 -16 1 89.69 5 GLU B O 1
ATOM 940 N N . PHE B 1 6 ? 17.844 3.213 -17.688 1 91.25 6 PHE B N 1
ATOM 941 C CA . PHE B 1 6 ? 16.875 2.723 -18.656 1 91.25 6 PHE B CA 1
ATOM 942 C C . PHE B 1 6 ? 17.016 1.219 -18.859 1 91.25 6 PHE B C 1
ATOM 944 O O . PHE B 1 6 ? 16.016 0.491 -18.891 1 91.25 6 PHE B O 1
ATOM 951 N N . LYS B 1 7 ? 18.156 0.782 -19 1 92.62 7 LYS B N 1
ATOM 952 C CA . LYS B 1 7 ? 18.438 -0.642 -19.172 1 92.62 7 LYS B CA 1
ATOM 953 C C . LYS B 1 7 ? 17.953 -1.445 -17.969 1 92.62 7 LYS B C 1
ATOM 955 O O . LYS B 1 7 ? 17.391 -2.529 -18.125 1 92.62 7 LYS B O 1
ATOM 960 N N . GLU B 1 8 ? 18.172 -1.022 -16.812 1 91.94 8 GLU B N 1
ATOM 961 C CA . GLU B 1 8 ? 17.734 -1.686 -15.586 1 91.94 8 GLU B CA 1
ATOM 962 C C . GLU B 1 8 ? 16.219 -1.761 -15.516 1 91.94 8 GLU B C 1
ATOM 964 O O . GLU B 1 8 ? 15.656 -2.803 -15.164 1 91.94 8 GLU B O 1
ATOM 969 N N . LEU B 1 9 ? 15.594 -0.722 -15.836 1 89.06 9 LEU B N 1
ATOM 970 C CA . LEU B 1 9 ? 14.141 -0.679 -15.844 1 89.06 9 LEU B CA 1
ATOM 971 C C . LEU B 1 9 ? 13.578 -1.657 -16.875 1 89.06 9 LEU B C 1
ATOM 973 O O . LEU B 1 9 ? 12.625 -2.387 -16.578 1 89.06 9 LEU B O 1
ATOM 977 N N . TRP B 1 10 ? 14.203 -1.642 -18 1 91.5 10 TRP B N 1
ATOM 978 C CA . TRP B 1 10 ? 13.789 -2.553 -19.062 1 91.5 10 TRP B CA 1
ATOM 979 C C . TRP B 1 10 ? 13.922 -4.004 -18.609 1 91.5 10 TRP B C 1
ATOM 981 O O . TRP B 1 10 ? 13.023 -4.816 -18.828 1 91.5 10 TRP B O 1
ATOM 991 N N . THR B 1 11 ? 14.984 -4.332 -18.047 1 95.62 11 THR B N 1
ATOM 992 C CA . THR B 1 11 ? 15.234 -5.684 -17.562 1 95.62 11 THR B CA 1
ATOM 993 C C . THR B 1 11 ? 14.188 -6.074 -16.516 1 95.62 11 THR B C 1
ATOM 995 O O . THR B 1 11 ? 13.648 -7.184 -16.562 1 95.62 11 THR B O 1
ATOM 998 N N . ALA B 1 12 ? 13.898 -5.207 -15.602 1 92.44 12 ALA B N 1
ATOM 999 C CA . ALA B 1 12 ? 12.898 -5.473 -14.57 1 92.44 12 ALA B CA 1
ATOM 1000 C C . ALA B 1 12 ? 11.516 -5.684 -15.188 1 92.44 12 ALA B C 1
ATOM 1002 O O . ALA B 1 12 ? 10.797 -6.609 -14.805 1 92.44 12 ALA B O 1
ATOM 1003 N N . LEU B 1 13 ? 11.188 -4.832 -16.125 1 92.81 13 LEU B N 1
ATOM 1004 C CA . LEU B 1 13 ? 9.898 -4.93 -16.781 1 92.81 13 LEU B CA 1
ATOM 1005 C C . LEU B 1 13 ? 9.766 -6.254 -17.531 1 92.81 13 LEU B C 1
ATOM 1007 O O . LEU B 1 13 ? 8.719 -6.898 -17.484 1 92.81 13 LEU B O 1
ATOM 1011 N N . ASN B 1 14 ? 10.812 -6.625 -18.172 1 95.81 14 ASN B N 1
ATOM 1012 C CA . ASN B 1 14 ? 10.797 -7.883 -18.922 1 95.81 14 ASN B CA 1
ATOM 1013 C C . ASN B 1 14 ? 10.656 -9.086 -17.984 1 95.81 14 ASN B C 1
ATOM 1015 O O . ASN B 1 14 ? 9.969 -10.055 -18.312 1 95.81 14 ASN B O 1
ATOM 1019 N N . ALA B 1 15 ? 11.297 -9.008 -16.906 1 96.19 15 ALA B N 1
ATOM 1020 C CA . ALA B 1 15 ? 11.188 -10.086 -15.922 1 96.19 15 ALA B CA 1
ATOM 1021 C C . ALA B 1 15 ? 9.758 -10.234 -15.422 1 96.19 15 ALA B C 1
ATOM 1023 O O . ALA B 1 15 ? 9.25 -11.352 -15.289 1 96.19 15 ALA B O 1
ATOM 1024 N N . TRP B 1 16 ? 9.102 -9.133 -15.195 1 95.62 16 TRP B N 1
ATOM 1025 C CA . TRP B 1 16 ? 7.715 -9.164 -14.734 1 95.62 16 TRP B CA 1
ATOM 1026 C C . TRP B 1 16 ? 6.789 -9.672 -15.836 1 95.62 16 TRP B C 1
ATOM 1028 O O . TRP B 1 16 ? 5.848 -10.414 -15.562 1 95.62 16 TRP B O 1
ATOM 1038 N N . LYS B 1 17 ? 7.062 -9.234 -17 1 96.75 17 LYS B N 1
ATOM 1039 C CA . LYS B 1 17 ? 6.254 -9.703 -18.125 1 96.75 17 LYS B CA 1
ATOM 1040 C C . LYS B 1 17 ? 6.355 -11.219 -18.281 1 96.75 17 LYS B C 1
ATOM 1042 O O . LYS B 1 17 ? 5.344 -11.898 -18.484 1 96.75 17 LYS B O 1
ATOM 1047 N N . GLN B 1 18 ? 7.512 -11.703 -18.172 1 97.06 18 GLN B N 1
ATOM 1048 C CA . GLN B 1 18 ? 7.719 -13.141 -18.281 1 97.06 18 GLN B CA 1
ATOM 1049 C C . GLN B 1 18 ? 7.02 -13.891 -17.141 1 97.06 18 GLN B C 1
ATOM 1051 O O . GLN B 1 18 ? 6.41 -14.938 -17.375 1 97.06 18 GLN B O 1
ATOM 1056 N N . ASN B 1 19 ? 7.195 -13.359 -15.984 1 96.81 19 ASN B N 1
ATOM 1057 C CA . ASN B 1 19 ? 6.516 -13.969 -14.852 1 96.81 19 ASN B CA 1
ATOM 1058 C C . ASN B 1 19 ? 5.004 -13.992 -15.047 1 96.81 19 ASN B C 1
ATOM 1060 O O . ASN B 1 19 ? 4.355 -15.016 -14.797 1 96.81 19 ASN B O 1
ATOM 1064 N N . PHE B 1 20 ? 4.477 -12.953 -15.523 1 97.69 20 PHE B N 1
ATOM 1065 C CA . PHE B 1 20 ? 3.049 -12.812 -15.773 1 97.69 20 PHE B CA 1
ATOM 1066 C C . PHE B 1 20 ? 2.582 -13.836 -16.797 1 97.69 20 PHE B C 1
ATOM 1068 O O . PHE B 1 20 ? 1.57 -14.516 -16.594 1 97.69 20 PHE B O 1
ATOM 1075 N N . ILE B 1 21 ? 3.299 -13.961 -17.828 1 97.38 21 ILE B N 1
ATOM 1076 C CA . ILE B 1 21 ? 2.975 -14.906 -18.891 1 97.38 21 ILE B CA 1
ATOM 1077 C C . ILE B 1 21 ? 2.986 -16.328 -18.344 1 97.38 21 ILE B C 1
ATOM 1079 O O . ILE B 1 21 ? 2.111 -17.141 -18.672 1 97.38 21 ILE B O 1
ATOM 1083 N N . THR B 1 22 ? 3.906 -16.609 -17.5 1 97.44 22 THR B N 1
ATOM 1084 C CA . THR B 1 22 ? 4.043 -17.938 -16.906 1 97.44 22 THR B CA 1
ATOM 1085 C C . THR B 1 22 ? 2.848 -18.25 -16.016 1 97.44 22 THR B C 1
ATOM 1087 O O . THR B 1 22 ? 2.355 -19.391 -16.016 1 97.44 22 THR B O 1
ATOM 1090 N N . ILE B 1 23 ? 2.361 -17.281 -15.359 1 97.75 23 ILE B N 1
ATOM 1091 C CA . ILE B 1 23 ? 1.298 -17.484 -14.375 1 97.75 23 ILE B CA 1
ATOM 1092 C C . ILE B 1 23 ? -0.055 -17.516 -15.086 1 97.75 23 ILE B C 1
ATOM 1094 O O . ILE B 1 23 ? -0.951 -18.266 -14.688 1 97.75 23 ILE B O 1
ATOM 1098 N N . ASP B 1 24 ? -0.132 -16.672 -16.094 1 97.94 24 ASP B N 1
ATOM 1099 C CA . ASP B 1 24 ? -1.362 -16.625 -16.875 1 97.94 24 ASP B CA 1
ATOM 1100 C C . ASP B 1 24 ? -1.506 -17.859 -17.75 1 97.94 24 ASP B C 1
ATOM 1102 O O . ASP B 1 24 ? -1.41 -17.797 -18.969 1 97.94 24 ASP B O 1
ATOM 1106 N N . GLN B 1 25 ? -1.938 -18.891 -17.156 1 96.38 25 GLN B N 1
ATOM 1107 C CA . GLN B 1 25 ? -1.899 -20.219 -17.766 1 96.38 25 GLN B CA 1
ATOM 1108 C C . GLN B 1 25 ? -2.822 -20.297 -18.984 1 96.38 25 GLN B C 1
ATOM 1110 O O . GLN B 1 25 ? -2.512 -20.969 -19.969 1 96.38 25 GLN B O 1
ATOM 1115 N N . ASP B 1 26 ? -3.943 -19.594 -19 1 96.5 26 ASP B N 1
ATOM 1116 C CA . ASP B 1 26 ? -4.879 -19.688 -20.109 1 96.5 26 ASP B CA 1
ATOM 1117 C C . ASP B 1 26 ? -4.617 -18.578 -21.141 1 96.5 26 ASP B C 1
ATOM 1119 O O . ASP B 1 26 ? -5.398 -18.391 -22.078 1 96.5 26 ASP B O 1
ATOM 1123 N N . ARG B 1 27 ? -3.588 -17.734 -20.906 1 97 27 ARG B N 1
ATOM 1124 C CA . ARG B 1 27 ? -3.148 -16.656 -21.781 1 97 27 ARG B CA 1
ATOM 1125 C C . ARG B 1 27 ? -4.289 -15.688 -22.078 1 97 27 ARG B C 1
ATOM 1127 O O . ARG B 1 27 ? -4.48 -15.273 -23.234 1 97 27 ARG B O 1
ATOM 1134 N N . SER B 1 28 ? -5.09 -15.414 -21.047 1 97.38 28 SER B N 1
ATOM 1135 C CA . SER B 1 28 ? -6.238 -14.523 -21.188 1 97.38 28 SER B CA 1
ATOM 1136 C C . SER B 1 28 ? -5.812 -13.055 -21.094 1 97.38 28 SER B C 1
ATOM 1138 O O . SER B 1 28 ? -6.598 -12.156 -21.406 1 97.38 28 SER B O 1
ATOM 1140 N N . GLY B 1 29 ? -4.656 -12.812 -20.672 1 97.69 29 GLY B N 1
ATOM 1141 C CA . GLY B 1 29 ? -4.211 -11.445 -20.469 1 97.69 29 GLY B CA 1
ATOM 1142 C C . GLY B 1 29 ? -4.516 -10.93 -19.062 1 97.69 29 GLY B C 1
ATOM 1143 O O . GLY B 1 29 ? -4.246 -9.773 -18.75 1 97.69 29 GLY B O 1
ATOM 1144 N N . THR B 1 30 ? -5.113 -11.766 -18.234 1 98.31 30 THR B N 1
ATOM 1145 C CA . THR B 1 30 ? -5.41 -11.445 -16.844 1 98.31 30 THR B CA 1
ATOM 1146 C C . THR B 1 30 ? -5.109 -12.633 -15.938 1 98.31 30 THR B C 1
ATOM 1148 O O . THR B 1 30 ? -4.961 -13.766 -16.422 1 98.31 30 THR B O 1
ATOM 1151 N N . ILE B 1 31 ? -4.93 -12.422 -14.68 1 98.19 31 ILE B N 1
ATOM 1152 C CA . ILE B 1 31 ? -4.688 -13.445 -13.664 1 98.19 31 ILE B CA 1
ATOM 1153 C C . ILE B 1 31 ? -5.945 -13.656 -12.828 1 98.19 31 ILE B C 1
ATOM 1155 O O . ILE B 1 31 ? -6.574 -12.688 -12.391 1 98.19 31 ILE B O 1
ATOM 1159 N N . GLU B 1 32 ? -6.305 -14.859 -12.711 1 97.62 32 GLU B N 1
ATOM 1160 C CA . GLU B 1 32 ? -7.477 -15.188 -11.906 1 97.62 32 GLU B CA 1
ATOM 1161 C C . GLU B 1 32 ? -7.07 -15.688 -10.523 1 97.62 32 GLU B C 1
ATOM 1163 O O . GLU B 1 32 ? -5.879 -15.781 -10.211 1 97.62 32 GLU B O 1
ATOM 1168 N N . HIS B 1 33 ? -8.062 -15.992 -9.703 1 97.44 33 HIS B N 1
ATOM 1169 C CA . HIS B 1 33 ? -7.867 -16.359 -8.297 1 97.44 33 HIS B CA 1
ATOM 1170 C C . HIS B 1 33 ? -6.898 -17.531 -8.156 1 97.44 33 HIS B C 1
ATOM 1172 O O . HIS B 1 33 ? -5.922 -17.438 -7.414 1 97.44 33 HIS B O 1
ATOM 1178 N N . HIS B 1 34 ? -7.133 -18.562 -8.891 1 96.5 34 HIS B N 1
ATOM 1179 C CA . HIS B 1 34 ? -6.305 -19.766 -8.773 1 96.5 34 HIS B CA 1
ATOM 1180 C C . HIS B 1 34 ? -4.895 -19.5 -9.297 1 96.5 34 HIS B C 1
ATOM 1182 O O . HIS B 1 34 ? -3.924 -20.062 -8.766 1 96.5 34 HIS B O 1
ATOM 1188 N N . GLU B 1 35 ? -4.801 -18.688 -10.312 1 98.25 35 GLU B N 1
ATOM 1189 C CA . GLU B 1 35 ? -3.49 -18.344 -10.859 1 98.25 35 GLU B CA 1
ATOM 1190 C C . GLU B 1 35 ? -2.689 -17.484 -9.883 1 98.25 35 GLU B C 1
ATOM 1192 O O . GLU B 1 35 ? -1.479 -17.672 -9.734 1 98.25 35 GLU B O 1
ATOM 1197 N N . LEU B 1 36 ? -3.377 -16.578 -9.258 1 98 36 LEU B N 1
ATOM 1198 C CA . LEU B 1 36 ? -2.684 -15.781 -8.25 1 98 36 LEU B CA 1
ATOM 1199 C C . LEU B 1 36 ? -2.176 -16.656 -7.113 1 98 36 LEU B C 1
ATOM 1201 O O . LEU B 1 36 ? -1.075 -16.453 -6.602 1 98 36 LEU B O 1
ATOM 1205 N N . ASN B 1 37 ? -2.99 -17.625 -6.73 1 97.56 37 ASN B N 1
ATOM 1206 C CA . ASN B 1 37 ? -2.559 -18.547 -5.688 1 97.56 37 ASN B CA 1
ATOM 1207 C C . ASN B 1 37 ? -1.266 -19.266 -6.07 1 97.56 37 ASN B C 1
ATOM 1209 O O . ASN B 1 37 ? -0.367 -19.422 -5.242 1 97.56 37 ASN B O 1
ATOM 1213 N N . GLN B 1 38 ? -1.177 -19.688 -7.238 1 96.44 38 GLN B N 1
ATOM 1214 C CA . GLN B 1 38 ? 0.023 -20.359 -7.723 1 96.44 38 GLN B CA 1
ATOM 1215 C C . GLN B 1 38 ? 1.233 -19.438 -7.676 1 96.44 38 GLN B C 1
ATOM 1217 O O . GLN B 1 38 ? 2.334 -19.859 -7.316 1 96.44 38 GLN B O 1
ATOM 1222 N N . ALA B 1 39 ? 1.021 -18.234 -8.133 1 97 39 ALA B N 1
ATOM 1223 C CA . ALA B 1 39 ? 2.098 -17.25 -8.094 1 97 39 ALA B CA 1
ATOM 1224 C C . ALA B 1 39 ? 2.615 -17.047 -6.672 1 97 39 ALA B C 1
ATOM 1226 O O . ALA B 1 39 ? 3.826 -17.047 -6.441 1 97 39 ALA B O 1
ATOM 1227 N N . ILE B 1 40 ? 1.692 -16.922 -5.711 1 97.25 40 ILE B N 1
ATOM 1228 C CA . ILE B 1 40 ? 2.023 -16.672 -4.309 1 97.25 40 ILE B CA 1
ATOM 1229 C C . ILE B 1 40 ? 2.771 -17.875 -3.738 1 97.25 40 ILE B C 1
ATOM 1231 O O . ILE B 1 40 ? 3.789 -17.719 -3.059 1 97.25 40 ILE B O 1
ATOM 1235 N N . VAL B 1 41 ? 2.344 -19.047 -4.098 1 95.88 41 VAL B N 1
ATOM 1236 C CA . VAL B 1 41 ? 2.994 -20.281 -3.664 1 95.88 41 VAL B CA 1
ATOM 1237 C C . VAL B 1 41 ? 4.395 -20.375 -4.27 1 95.88 41 VAL B C 1
ATOM 1239 O O . VAL B 1 41 ? 5.355 -20.719 -3.582 1 95.88 41 VAL B O 1
ATOM 1242 N N . ALA B 1 42 ? 4.5 -20.031 -5.469 1 94.5 42 ALA B N 1
ATOM 1243 C CA . ALA B 1 42 ? 5.789 -20.062 -6.152 1 94.5 42 ALA B CA 1
ATOM 1244 C C . ALA B 1 42 ? 6.777 -19.094 -5.516 1 94.5 42 ALA B C 1
ATOM 1246 O O . ALA B 1 42 ? 7.988 -19.312 -5.551 1 94.5 42 ALA B O 1
ATOM 1247 N N . MET B 1 43 ? 6.285 -18 -4.977 1 93.94 43 MET B N 1
ATOM 1248 C CA . MET B 1 43 ? 7.113 -17.031 -4.27 1 93.94 43 MET B CA 1
ATOM 1249 C C . MET B 1 43 ? 7.566 -17.578 -2.92 1 93.94 43 MET B C 1
ATOM 1251 O O . MET B 1 43 ? 8.477 -17.031 -2.293 1 93.94 43 MET B O 1
ATOM 1255 N N . GLY B 1 44 ? 6.91 -18.578 -2.496 1 92.19 44 GLY B N 1
ATOM 1256 C CA . GLY B 1 44 ? 7.305 -19.219 -1.252 1 92.19 44 GLY B CA 1
ATOM 1257 C C . GLY B 1 44 ? 6.375 -18.906 -0.096 1 92.19 44 GLY B C 1
ATOM 1258 O O . GLY B 1 44 ? 6.742 -19.078 1.068 1 92.19 44 GLY B O 1
ATOM 1259 N N . PHE B 1 45 ? 5.211 -18.406 -0.495 1 92.12 45 PHE B N 1
ATOM 1260 C CA . PHE B 1 45 ? 4.277 -18.016 0.558 1 92.12 45 PHE B CA 1
ATOM 1261 C C . PHE B 1 45 ? 3.047 -18.906 0.552 1 92.12 45 PHE B C 1
ATOM 1263 O O . PHE B 1 45 ? 2.748 -19.562 -0.454 1 92.12 45 PHE B O 1
ATOM 1270 N N . ARG B 1 46 ? 2.514 -19.016 1.735 1 89.69 46 ARG B N 1
ATOM 1271 C CA . ARG B 1 46 ? 1.245 -19.719 1.882 1 89.69 46 ARG B CA 1
ATOM 1272 C C . ARG B 1 46 ? 0.245 -18.891 2.678 1 89.69 46 ARG B C 1
ATOM 1274 O O . ARG B 1 46 ? 0.458 -18.625 3.863 1 89.69 46 ARG B O 1
ATOM 1281 N N . LEU B 1 47 ? -0.78 -18.5 2.035 1 95.31 47 LEU B N 1
ATOM 1282 C CA . LEU B 1 47 ? -1.82 -17.672 2.648 1 95.31 47 LEU B CA 1
ATOM 1283 C C . LEU B 1 47 ? -3.102 -18.484 2.844 1 95.31 47 LEU B C 1
ATOM 1285 O O . LEU B 1 47 ? -3.354 -19.453 2.115 1 95.31 47 LEU B O 1
ATOM 1289 N N . SER B 1 48 ? -3.816 -18.109 3.809 1 96.62 48 SER B N 1
ATOM 1290 C CA . SER B 1 48 ? -5.137 -18.703 3.961 1 96.62 48 SER B CA 1
ATOM 1291 C C . SER B 1 48 ? -6.047 -18.359 2.791 1 96.62 48 SER B C 1
ATOM 1293 O O . SER B 1 48 ? -5.852 -17.328 2.137 1 96.62 48 SER B O 1
ATOM 1295 N N . PRO B 1 49 ? -7.051 -19.172 2.51 1 96.5 49 PRO B N 1
ATOM 1296 C CA . PRO B 1 49 ? -8.016 -18.875 1.449 1 96.5 49 PRO B CA 1
ATOM 1297 C C . PRO B 1 49 ? -8.727 -17.531 1.66 1 96.5 49 PRO B C 1
ATOM 1299 O O . PRO B 1 49 ? -9.016 -16.828 0.692 1 96.5 49 PRO B O 1
ATOM 1302 N N . GLN B 1 50 ? -8.938 -17.203 2.904 1 96.5 50 GLN B N 1
ATOM 1303 C CA . GLN B 1 50 ? -9.609 -15.945 3.223 1 96.5 50 GLN B CA 1
ATOM 1304 C C . GLN B 1 50 ? -8.742 -14.75 2.855 1 96.5 50 GLN B C 1
ATOM 1306 O O . GLN B 1 50 ? -9.227 -13.781 2.262 1 96.5 50 GLN B O 1
ATOM 1311 N N . THR B 1 51 ? -7.52 -14.852 3.186 1 97.06 51 THR B N 1
ATOM 1312 C CA . THR B 1 51 ? -6.582 -13.773 2.885 1 97.06 51 THR B CA 1
ATOM 1313 C C . THR B 1 51 ? -6.402 -13.617 1.378 1 97.06 51 THR B C 1
ATOM 1315 O O . THR B 1 51 ? -6.422 -12.5 0.857 1 97.06 51 THR B O 1
ATOM 1318 N N . LEU B 1 52 ? -6.285 -14.703 0.693 1 97.62 52 LEU B N 1
ATOM 1319 C CA . LEU B 1 52 ? -6.156 -14.672 -0.76 1 97.62 52 LEU B CA 1
ATOM 1320 C C . LEU B 1 52 ? -7.379 -14.023 -1.4 1 97.62 52 LEU B C 1
ATOM 1322 O O . LEU B 1 52 ? -7.25 -13.211 -2.318 1 97.62 52 LEU B O 1
ATOM 1326 N N . THR B 1 53 ? -8.469 -14.398 -0.96 1 97.69 53 THR B N 1
ATOM 1327 C CA . THR B 1 53 ? -9.703 -13.852 -1.494 1 97.69 53 THR B CA 1
ATOM 1328 C C . THR B 1 53 ? -9.758 -12.336 -1.297 1 97.69 53 THR B C 1
ATOM 1330 O O . THR B 1 53 ? -10.156 -11.602 -2.201 1 97.69 53 THR B O 1
ATOM 1333 N N . ALA B 1 54 ? -9.359 -11.898 -0.092 1 97.44 54 ALA B N 1
ATOM 1334 C CA . ALA B 1 54 ? -9.352 -10.469 0.195 1 97.44 54 ALA B CA 1
ATOM 1335 C C . ALA B 1 54 ? -8.391 -9.727 -0.736 1 97.44 54 ALA B C 1
ATOM 1337 O O . ALA B 1 54 ? -8.703 -8.641 -1.226 1 97.44 54 ALA B O 1
ATOM 1338 N N . ILE B 1 55 ? -7.281 -10.336 -0.984 1 97.94 55 ILE B N 1
ATOM 1339 C CA . ILE B 1 55 ? -6.273 -9.742 -1.855 1 97.94 55 ILE B CA 1
ATOM 1340 C C . ILE B 1 55 ? -6.805 -9.672 -3.285 1 97.94 55 ILE B C 1
ATOM 1342 O O . ILE B 1 55 ? -6.684 -8.633 -3.945 1 97.94 55 ILE B O 1
ATOM 1346 N N . VAL B 1 56 ? -7.41 -10.695 -3.723 1 98 56 VAL B N 1
ATOM 1347 C CA . VAL B 1 56 ? -7.969 -10.727 -5.07 1 98 56 VAL B CA 1
ATOM 1348 C C . VAL B 1 56 ? -9.031 -9.633 -5.211 1 98 56 VAL B C 1
ATOM 1350 O O . VAL B 1 56 ? -9.062 -8.914 -6.215 1 98 56 VAL B O 1
ATOM 1353 N N . LYS B 1 57 ? -9.828 -9.531 -4.254 1 97.5 57 LYS B N 1
ATOM 1354 C CA . LYS B 1 57 ? -10.883 -8.523 -4.293 1 97.5 57 LYS B CA 1
ATOM 1355 C C . LYS B 1 57 ? -10.297 -7.121 -4.422 1 97.5 57 LYS B C 1
ATOM 1357 O O . LYS B 1 57 ? -10.82 -6.289 -5.164 1 97.5 57 LYS B O 1
ATOM 1362 N N . ARG B 1 58 ? -9.25 -6.891 -3.775 1 97.31 58 ARG B N 1
ATOM 1363 C CA . ARG B 1 58 ? -8.617 -5.57 -3.762 1 97.31 58 ARG B CA 1
ATOM 1364 C C . ARG B 1 58 ? -7.965 -5.262 -5.105 1 97.31 58 ARG B C 1
ATOM 1366 O O . ARG B 1 58 ? -7.965 -4.113 -5.551 1 97.31 58 ARG B O 1
ATOM 1373 N N . TYR B 1 59 ? -7.406 -6.215 -5.734 1 97.81 59 TYR B N 1
ATOM 1374 C CA . TYR B 1 59 ? -6.52 -5.938 -6.859 1 97.81 59 TYR B CA 1
ATOM 1375 C C . TYR B 1 59 ? -7.184 -6.305 -8.18 1 97.81 59 TYR B C 1
ATOM 1377 O O . TYR B 1 59 ? -6.648 -6.012 -9.25 1 97.81 59 TYR B O 1
ATOM 1385 N N . SER B 1 60 ? -8.312 -6.93 -8.086 1 97.88 60 SER B N 1
ATOM 1386 C CA . SER B 1 60 ? -8.938 -7.414 -9.312 1 97.88 60 SER B CA 1
ATOM 1387 C C . SER B 1 60 ? -10.07 -6.5 -9.75 1 97.88 60 SER B C 1
ATOM 1389 O O . SER B 1 60 ? -10.625 -5.746 -8.945 1 97.88 60 SER B O 1
ATOM 1391 N N . LYS B 1 61 ? -10.367 -6.449 -10.961 1 96.06 61 LYS B N 1
ATOM 1392 C CA . LYS B 1 61 ? -11.594 -5.934 -11.562 1 96.06 61 LYS B CA 1
ATOM 1393 C C . LYS B 1 61 ? -12.445 -7.066 -12.133 1 96.06 61 LYS B C 1
ATOM 1395 O O . LYS B 1 61 ? -12.047 -7.727 -13.094 1 96.06 61 LYS B O 1
ATOM 1400 N N . ASN B 1 62 ? -13.586 -7.289 -11.461 1 94.19 62 ASN B N 1
ATOM 1401 C CA . ASN B 1 62 ? -14.469 -8.383 -11.859 1 94.19 62 ASN B CA 1
ATOM 1402 C C . ASN B 1 62 ? -13.742 -9.727 -11.836 1 94.19 62 ASN B C 1
ATOM 1404 O O . ASN B 1 62 ? -13.828 -10.5 -12.789 1 94.19 62 ASN B O 1
ATOM 1408 N N . GLY B 1 63 ? -12.914 -9.914 -10.836 1 94.25 63 GLY B N 1
ATOM 1409 C CA . GLY B 1 63 ? -12.242 -11.188 -10.609 1 94.25 63 GLY B CA 1
ATOM 1410 C C . GLY B 1 63 ? -10.992 -11.359 -11.453 1 94.25 63 GLY B C 1
ATOM 1411 O O . GLY B 1 63 ? -10.32 -12.391 -11.375 1 94.25 63 GLY B O 1
ATOM 1412 N N . ARG B 1 64 ? -10.68 -10.438 -12.242 1 97.06 64 ARG B N 1
ATOM 1413 C CA . ARG B 1 64 ? -9.523 -10.523 -13.125 1 97.06 64 ARG B CA 1
ATOM 1414 C C . ARG B 1 64 ? -8.477 -9.477 -12.758 1 97.06 64 ARG B C 1
ATOM 1416 O O . ARG B 1 64 ? -8.805 -8.305 -12.547 1 97.06 64 ARG B O 1
ATOM 1423 N N . ILE B 1 65 ? -7.262 -9.891 -12.625 1 98.56 65 ILE B N 1
ATOM 1424 C CA . ILE B 1 65 ? -6.148 -9.023 -12.258 1 98.56 65 ILE B CA 1
ATOM 1425 C C . ILE B 1 65 ? -5.297 -8.734 -13.492 1 98.56 65 ILE B C 1
ATOM 1427 O O . ILE B 1 65 ? -4.734 -9.648 -14.094 1 98.56 65 ILE B O 1
ATOM 1431 N N . PHE B 1 66 ? -5.176 -7.516 -13.836 1 98.12 66 PHE B N 1
ATOM 1432 C CA . PHE B 1 66 ? -4.375 -7.102 -14.984 1 98.12 66 PHE B CA 1
ATOM 1433 C C . PHE B 1 66 ? -2.902 -6.988 -14.609 1 98.12 66 PHE B C 1
ATOM 1435 O O . PHE B 1 66 ? -2.557 -7.004 -13.422 1 98.12 66 PHE B O 1
ATOM 1442 N N . PHE B 1 67 ? -2.096 -6.875 -15.578 1 97.81 67 PHE B N 1
ATOM 1443 C CA . PHE B 1 67 ? -0.647 -6.941 -15.422 1 97.81 67 PHE B CA 1
ATOM 1444 C C . PHE B 1 67 ? -0.169 -5.953 -14.367 1 97.81 67 PHE B C 1
ATOM 1446 O O . PHE B 1 67 ? 0.541 -6.324 -13.438 1 97.81 67 PHE B O 1
ATOM 1453 N N . ASP B 1 68 ? -0.559 -4.734 -14.516 1 96.94 68 ASP B N 1
ATOM 1454 C CA . ASP B 1 68 ? -0.086 -3.699 -13.602 1 96.94 68 ASP B CA 1
ATOM 1455 C C . ASP B 1 68 ? -0.499 -4.008 -12.164 1 96.94 68 ASP B C 1
ATOM 1457 O O . ASP B 1 68 ? 0.29 -3.83 -11.234 1 96.94 68 ASP B O 1
ATOM 1461 N N . ASP B 1 69 ? -1.746 -4.461 -11.992 1 98.12 69 ASP B N 1
ATOM 1462 C CA . ASP B 1 69 ? -2.258 -4.793 -10.664 1 98.12 69 ASP B CA 1
ATOM 1463 C C . ASP B 1 69 ? -1.553 -6.023 -10.094 1 98.12 69 ASP B C 1
ATOM 1465 O O . ASP B 1 69 ? -1.327 -6.113 -8.891 1 98.12 69 ASP B O 1
ATOM 1469 N N . TYR B 1 70 ? -1.271 -6.895 -10.977 1 98.44 70 TYR B N 1
ATOM 1470 C CA . TYR B 1 70 ? -0.537 -8.086 -10.578 1 98.44 70 TYR B CA 1
ATOM 1471 C C . TYR B 1 70 ? 0.844 -7.727 -10.039 1 98.44 70 TYR B C 1
ATOM 1473 O O . TYR B 1 70 ? 1.237 -8.18 -8.961 1 98.44 70 TYR B O 1
ATOM 1481 N N . VAL B 1 71 ? 1.53 -6.941 -10.797 1 97.81 71 VAL B N 1
ATOM 1482 C CA . VAL B 1 71 ? 2.869 -6.52 -10.398 1 97.81 71 VAL B CA 1
ATOM 1483 C C . VAL B 1 71 ? 2.801 -5.77 -9.07 1 97.81 71 VAL B C 1
ATOM 1485 O O . VAL B 1 71 ? 3.578 -6.051 -8.148 1 97.81 71 VAL B O 1
ATOM 1488 N N . ALA B 1 72 ? 1.862 -4.852 -8.938 1 97.25 72 ALA B N 1
ATOM 1489 C CA . ALA B 1 72 ? 1.681 -4.082 -7.711 1 97.25 72 ALA B CA 1
ATOM 1490 C C . ALA B 1 72 ? 1.403 -5 -6.523 1 97.25 72 ALA B C 1
ATOM 1492 O O . ALA B 1 72 ? 1.96 -4.809 -5.441 1 97.25 72 ALA B O 1
ATOM 1493 N N . CYS B 1 73 ? 0.605 -5.957 -6.758 1 98.06 73 CYS B N 1
ATOM 1494 C CA . CYS B 1 73 ? 0.24 -6.926 -5.73 1 98.06 73 CYS B CA 1
ATOM 1495 C C . CYS B 1 73 ? 1.459 -7.711 -5.262 1 98.06 73 CYS B C 1
ATOM 1497 O O . CYS B 1 73 ? 1.725 -7.793 -4.059 1 9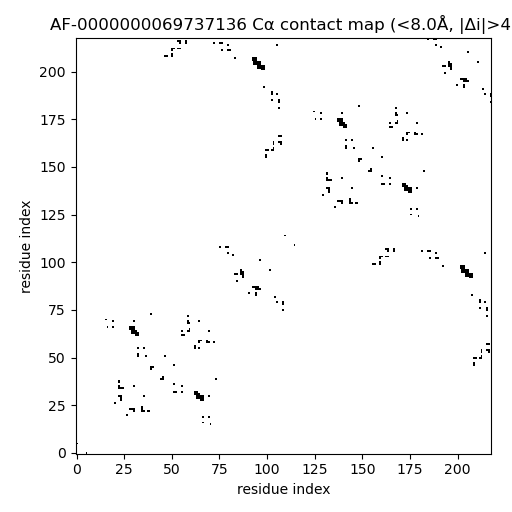8.06 73 CYS B O 1
ATOM 1499 N N . CYS B 1 74 ? 2.178 -8.258 -6.188 1 97.81 74 CYS B N 1
ATOM 1500 C CA . CYS B 1 74 ? 3.32 -9.102 -5.859 1 97.81 74 CYS B CA 1
ATOM 1501 C C . CYS B 1 74 ? 4.418 -8.297 -5.172 1 97.81 74 CYS B C 1
ATOM 1503 O O . CYS B 1 74 ? 5.031 -8.766 -4.211 1 97.81 74 CYS B O 1
ATOM 1505 N N . VAL B 1 75 ? 4.645 -7.117 -5.676 1 96.69 75 VAL B N 1
ATOM 1506 C CA . VAL B 1 75 ? 5.664 -6.25 -5.102 1 96.69 75 VAL B CA 1
ATOM 1507 C C . VAL B 1 75 ? 5.289 -5.887 -3.666 1 96.69 75 VAL B C 1
ATOM 1509 O O . VAL B 1 75 ? 6.117 -5.996 -2.756 1 96.69 75 VAL B O 1
ATOM 1512 N N . LYS B 1 76 ? 4.047 -5.504 -3.422 1 97.75 76 LYS B N 1
ATOM 1513 C CA . LYS B 1 76 ? 3.582 -5.141 -2.086 1 97.75 76 LYS B CA 1
ATOM 1514 C C . LYS B 1 76 ? 3.623 -6.344 -1.146 1 97.75 76 LYS B C 1
ATOM 1516 O O . LYS B 1 76 ? 4.059 -6.227 0.002 1 97.75 76 LYS B O 1
ATOM 1521 N N . LEU B 1 77 ? 3.219 -7.449 -1.625 1 97.88 77 LEU B N 1
ATOM 1522 C CA . LEU B 1 77 ? 3.229 -8.68 -0.847 1 97.88 77 LEU B CA 1
ATOM 1523 C C . LEU B 1 77 ? 4.645 -9.023 -0.392 1 97.88 77 LEU B C 1
ATOM 1525 O O . LEU B 1 77 ? 4.863 -9.359 0.775 1 97.88 77 LEU B O 1
ATOM 1529 N N . ARG B 1 78 ? 5.531 -8.977 -1.269 1 96.56 78 ARG B N 1
ATOM 1530 C CA . ARG B 1 78 ? 6.918 -9.273 -0.934 1 96.56 78 ARG B CA 1
ATOM 1531 C C . ARG B 1 78 ? 7.461 -8.289 0.095 1 96.56 78 ARG B C 1
ATOM 1533 O O . ARG B 1 78 ? 8.125 -8.688 1.052 1 96.56 78 ARG B O 1
ATOM 1540 N N . ALA B 1 79 ? 7.195 -7.035 -0.109 1 96.56 79 ALA B N 1
ATOM 1541 C CA . ALA B 1 79 ? 7.688 -6.004 0.802 1 96.56 79 ALA B CA 1
ATOM 1542 C C . ALA B 1 79 ? 7.094 -6.18 2.197 1 96.56 79 ALA B C 1
ATOM 1544 O O . ALA B 1 79 ? 7.812 -6.086 3.197 1 96.56 79 ALA B O 1
ATOM 1545 N N . LEU B 1 80 ? 5.785 -6.41 2.277 1 97.19 80 LEU B N 1
ATOM 1546 C CA . LEU B 1 80 ? 5.113 -6.594 3.559 1 97.19 80 LEU B CA 1
ATOM 1547 C C . LEU B 1 80 ? 5.605 -7.855 4.254 1 97.19 80 LEU B C 1
ATOM 1549 O O . LEU B 1 80 ? 5.785 -7.867 5.477 1 97.19 80 LEU B O 1
ATOM 1553 N N . THR B 1 81 ? 5.84 -8.891 3.502 1 95.94 81 THR B N 1
ATOM 1554 C CA . THR B 1 81 ? 6.344 -10.141 4.055 1 95.94 81 THR B CA 1
ATOM 1555 C C . THR B 1 81 ? 7.754 -9.953 4.605 1 95.94 81 THR B C 1
ATOM 1557 O O . THR B 1 81 ? 8.07 -10.43 5.699 1 95.94 81 THR B O 1
ATOM 1560 N N . ASP B 1 82 ? 8.602 -9.273 3.824 1 95 82 ASP B N 1
ATOM 1561 C CA . ASP B 1 82 ? 9.953 -8.992 4.301 1 95 82 ASP B CA 1
ATOM 1562 C C . ASP B 1 82 ? 9.922 -8.172 5.59 1 95 82 ASP B C 1
ATOM 1564 O O . ASP B 1 82 ? 10.688 -8.438 6.52 1 95 82 ASP B O 1
ATOM 1568 N N . PHE B 1 83 ? 9.125 -7.215 5.645 1 96.12 83 PHE B N 1
ATOM 1569 C CA . PHE B 1 83 ? 8.969 -6.383 6.832 1 96.12 83 PHE B CA 1
ATOM 1570 C C . PHE B 1 83 ? 8.516 -7.223 8.023 1 96.12 83 PHE B C 1
ATOM 1572 O O . PHE B 1 83 ? 9.055 -7.082 9.125 1 96.12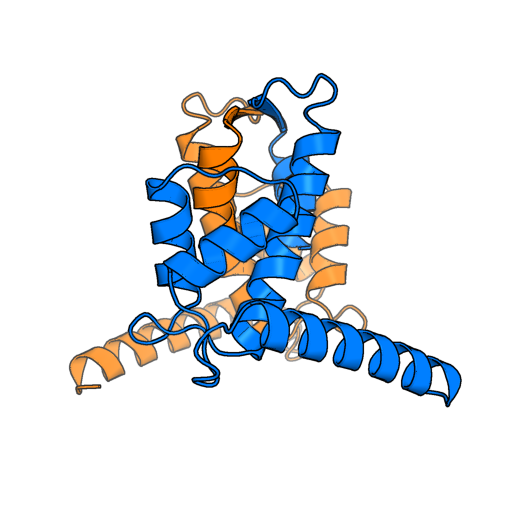 83 PHE B O 1
ATOM 1579 N N . PHE B 1 84 ? 7.531 -8.109 7.805 1 96.12 84 PHE B N 1
ATOM 1580 C CA . PHE B 1 84 ? 7.039 -9 8.852 1 96.12 84 PHE B CA 1
ATOM 1581 C C . PHE B 1 84 ? 8.148 -9.922 9.336 1 96.12 84 PHE B C 1
ATOM 1583 O O . PHE B 1 84 ? 8.328 -10.102 10.547 1 96.12 84 PHE B O 1
ATOM 1590 N N . ARG B 1 85 ? 8.883 -10.414 8.43 1 93.5 85 ARG B N 1
ATOM 1591 C CA . ARG B 1 85 ? 9.914 -11.391 8.734 1 93.5 85 ARG B CA 1
ATOM 1592 C C . ARG B 1 85 ? 11.031 -10.766 9.562 1 93.5 85 ARG B C 1
ATOM 1594 O O . ARG B 1 85 ? 11.641 -11.438 10.398 1 93.5 85 ARG B O 1
ATOM 1601 N N . ARG B 1 86 ? 11.297 -9.539 9.352 1 92.94 86 ARG B N 1
ATOM 1602 C CA . ARG B 1 86 ? 12.328 -8.844 10.117 1 92.94 86 ARG B CA 1
ATOM 1603 C C . ARG B 1 86 ? 11.945 -8.766 11.594 1 92.94 86 ARG B C 1
ATOM 1605 O O . ARG B 1 86 ? 12.82 -8.75 12.461 1 92.94 86 ARG B O 1
ATOM 1612 N N . ARG B 1 87 ? 10.656 -8.805 11.812 1 91.69 87 ARG B N 1
ATOM 1613 C CA . ARG B 1 87 ? 10.18 -8.727 13.188 1 91.69 87 ARG B CA 1
ATOM 1614 C C . ARG B 1 87 ? 9.914 -10.117 13.758 1 91.69 87 ARG B C 1
ATOM 1616 O O . ARG B 1 87 ? 9.773 -10.273 14.977 1 91.69 87 ARG B O 1
ATOM 1623 N N . ASP B 1 88 ? 9.711 -11.016 12.797 1 90.5 88 ASP B N 1
ATOM 1624 C CA . ASP B 1 88 ? 9.508 -12.414 13.164 1 90.5 88 ASP B CA 1
ATOM 1625 C C . ASP B 1 88 ? 10.781 -13.234 12.945 1 90.5 88 ASP B C 1
ATOM 1627 O O . ASP B 1 88 ? 10.781 -14.18 12.156 1 90.5 88 ASP B O 1
ATOM 1631 N N . HIS B 1 89 ? 11.688 -12.922 13.781 1 83.44 89 HIS B N 1
ATOM 1632 C CA . HIS B 1 89 ? 13.016 -13.477 13.555 1 83.44 89 HIS B CA 1
ATOM 1633 C C . HIS B 1 89 ? 13.008 -15 13.688 1 83.44 89 HIS B C 1
ATOM 1635 O O . HIS B 1 89 ? 13.766 -15.688 13 1 83.44 89 HIS B O 1
ATOM 1641 N N . LEU B 1 90 ? 12.094 -15.508 14.453 1 85.31 90 LEU B N 1
ATOM 1642 C CA . LEU B 1 90 ? 12.062 -16.953 14.68 1 85.31 90 LEU B CA 1
ATOM 1643 C C . LEU B 1 90 ? 11.078 -17.625 13.734 1 85.31 90 LEU B C 1
ATOM 1645 O O . LEU B 1 90 ? 10.812 -18.828 13.867 1 85.31 90 LEU B O 1
ATOM 1649 N N . GLN B 1 91 ? 10.516 -16.844 12.828 1 85.81 91 GLN B N 1
ATOM 1650 C CA . GLN B 1 91 ? 9.609 -17.344 11.805 1 85.81 91 GLN B CA 1
ATOM 1651 C C . GLN B 1 91 ? 8.469 -18.141 12.43 1 85.81 91 GLN B C 1
ATOM 1653 O O . GLN B 1 91 ? 8.195 -19.266 12.008 1 85.81 91 GLN B O 1
ATOM 1658 N N . GLN B 1 92 ? 7.938 -17.656 13.461 1 88.81 92 GLN B N 1
ATOM 1659 C CA . GLN B 1 92 ? 6.844 -18.281 14.195 1 88.81 92 G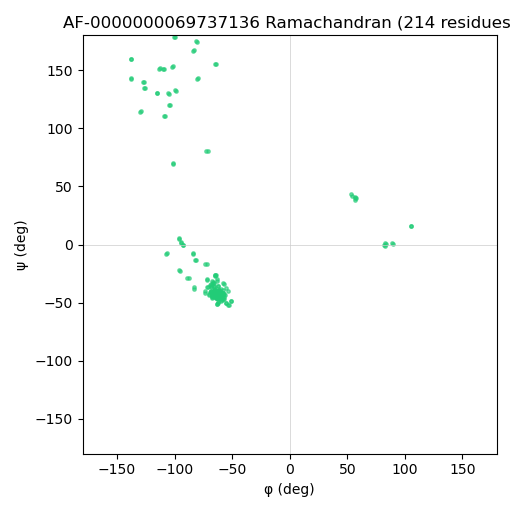LN B CA 1
ATOM 1660 C C . GLN B 1 92 ? 5.496 -17.938 13.578 1 88.81 92 GLN B C 1
ATOM 1662 O O . GLN B 1 92 ? 4.469 -18.516 13.938 1 88.81 92 GLN B O 1
ATOM 1667 N N . GLY B 1 93 ? 5.449 -17.047 12.625 1 89.81 93 GLY B N 1
ATOM 1668 C CA . GLY B 1 93 ? 4.203 -16.641 12 1 89.81 93 GLY B CA 1
ATOM 1669 C C . GLY B 1 93 ? 3.465 -15.57 12.773 1 89.81 93 GLY B C 1
ATOM 1670 O O . GLY B 1 93 ? 2.322 -15.234 12.461 1 89.81 93 GLY B O 1
ATOM 1671 N N . VAL B 1 94 ? 4.078 -15.188 13.867 1 92.88 94 VAL B N 1
ATOM 1672 C CA . VAL B 1 94 ? 3.545 -14.102 14.688 1 92.88 94 VAL B CA 1
ATOM 1673 C C . VAL B 1 94 ? 4.629 -13.055 14.922 1 92.88 94 VAL B C 1
ATOM 1675 O O . VAL B 1 94 ? 5.805 -13.383 15.086 1 92.88 94 VAL B O 1
ATOM 1678 N N . ALA B 1 95 ? 4.219 -11.812 14.859 1 93.75 95 ALA B N 1
ATOM 1679 C CA . ALA B 1 95 ? 5.184 -10.742 15.086 1 93.75 95 ALA B CA 1
ATOM 1680 C C . ALA B 1 95 ? 4.59 -9.641 15.961 1 93.75 95 ALA B C 1
ATOM 1682 O O . ALA B 1 95 ? 3.4 -9.328 15.844 1 93.75 95 ALA B O 1
ATOM 1683 N N . ASN B 1 96 ? 5.477 -9.141 16.766 1 92.88 96 ASN B N 1
ATOM 1684 C CA . ASN B 1 96 ? 5.102 -8 17.609 1 92.88 96 ASN B CA 1
ATOM 1685 C C . ASN B 1 96 ? 5.598 -6.684 17.016 1 92.88 96 ASN B C 1
ATOM 1687 O O . ASN B 1 96 ? 6.766 -6.57 16.641 1 92.88 96 ASN B O 1
ATOM 1691 N N . PHE B 1 97 ? 4.68 -5.73 16.984 1 94.5 97 PHE B N 1
ATOM 1692 C CA . PHE B 1 97 ? 5.055 -4.438 16.422 1 94.5 97 PHE B CA 1
ATOM 1693 C C . PHE B 1 97 ? 4.758 -3.311 17.391 1 94.5 97 PHE B C 1
ATOM 1695 O O . PHE B 1 97 ? 3.709 -3.303 18.047 1 94.5 97 PHE B O 1
ATOM 1702 N N . VAL B 1 98 ? 5.77 -2.447 17.469 1 94.88 98 VAL B N 1
ATOM 1703 C CA . VAL B 1 98 ? 5.504 -1.147 18.078 1 94.88 98 VAL B CA 1
ATOM 1704 C C . VAL B 1 98 ? 4.828 -0.228 17.062 1 94.88 98 VAL B C 1
ATOM 1706 O O . VAL B 1 98 ? 5.188 -0.229 15.883 1 94.88 98 VAL B O 1
ATOM 1709 N N . TYR B 1 99 ? 3.918 0.535 17.562 1 94.75 99 TYR B N 1
ATOM 1710 C CA . TYR B 1 99 ? 3.074 1.354 16.688 1 94.75 99 TYR B CA 1
ATOM 1711 C C . TYR B 1 99 ? 3.918 2.164 15.719 1 94.75 99 TYR B C 1
ATOM 1713 O O . TYR B 1 99 ? 3.695 2.115 14.508 1 94.75 99 TYR B O 1
ATOM 1721 N N . ASP B 1 100 ? 4.91 2.838 16.125 1 94.81 100 ASP B N 1
ATOM 1722 C CA . ASP B 1 100 ? 5.762 3.678 15.297 1 94.81 100 ASP B CA 1
ATOM 1723 C C . ASP B 1 100 ? 6.48 2.848 14.234 1 94.81 100 ASP B C 1
ATOM 1725 O O . ASP B 1 100 ? 6.523 3.232 13.062 1 94.81 100 ASP B O 1
ATOM 1729 N N . ASP B 1 101 ? 6.996 1.764 14.648 1 94.5 101 ASP B N 1
ATOM 1730 C CA . ASP B 1 101 ? 7.691 0.886 13.711 1 94.5 101 ASP B CA 1
ATOM 1731 C C . ASP B 1 101 ? 6.73 0.325 12.664 1 94.5 101 ASP B C 1
ATOM 1733 O O . ASP B 1 101 ? 7.082 0.209 11.492 1 94.5 101 ASP B O 1
ATOM 1737 N N . PHE B 1 102 ? 5.574 -0.033 13.164 1 96.75 102 PHE B N 1
ATOM 1738 C CA . PHE B 1 102 ? 4.531 -0.545 12.281 1 96.75 102 PHE B CA 1
ATOM 1739 C C . PHE B 1 102 ? 4.191 0.469 11.195 1 96.75 102 PHE B C 1
ATOM 1741 O O . PHE B 1 102 ? 4.18 0.135 10.008 1 96.75 102 PHE B O 1
ATOM 1748 N N . LEU B 1 103 ? 4.012 1.681 11.586 1 96.75 103 LEU B N 1
ATOM 1749 C CA . LEU B 1 103 ? 3.641 2.717 10.625 1 96.75 103 LEU B CA 1
ATOM 1750 C C . LEU B 1 103 ? 4.809 3.039 9.695 1 96.75 103 LEU B C 1
ATOM 1752 O O . LEU B 1 103 ? 4.617 3.205 8.492 1 96.75 103 LEU B O 1
ATOM 1756 N N . GLN B 1 104 ? 5.992 3.143 10.258 1 95.75 104 GLN B N 1
ATOM 1757 C CA . GLN B 1 104 ? 7.164 3.447 9.438 1 95.75 104 GLN B CA 1
ATOM 1758 C C . GLN B 1 104 ? 7.355 2.406 8.344 1 95.75 104 GLN B C 1
ATOM 1760 O O . GLN B 1 104 ? 7.648 2.752 7.195 1 95.75 104 GLN B O 1
ATOM 1765 N N . GLY B 1 105 ? 7.164 1.179 8.695 1 96.06 105 GLY B N 1
ATOM 1766 C CA . GLY B 1 105 ? 7.348 0.097 7.742 1 96.06 105 GLY B CA 1
ATOM 1767 C C . GLY B 1 105 ? 6.238 0.019 6.707 1 96.06 105 GLY B C 1
ATOM 1768 O O . GLY B 1 105 ? 6.504 -0.157 5.52 1 96.06 105 GLY B O 1
ATOM 1769 N N . THR B 1 106 ? 4.996 0.192 7.094 1 97.31 106 THR B N 1
ATOM 1770 C CA . THR B 1 106 ? 3.855 -0.071 6.227 1 97.31 106 THR B CA 1
ATOM 1771 C C . THR B 1 106 ? 3.514 1.161 5.395 1 97.31 106 THR B C 1
ATOM 1773 O O . THR B 1 106 ? 3.068 1.041 4.25 1 97.31 106 THR B O 1
ATOM 1776 N N . MET B 1 107 ? 3.783 2.367 5.879 1 97.12 107 MET B N 1
ATOM 1777 C CA . MET B 1 107 ? 3.477 3.598 5.156 1 97.12 107 MET B CA 1
ATOM 1778 C C . MET B 1 107 ? 4.414 3.781 3.971 1 97.12 107 MET B C 1
ATOM 1780 O O . MET B 1 107 ? 4.031 4.363 2.953 1 97.12 107 MET B O 1
ATOM 1784 N N . THR B 1 108 ? 5.566 3.291 4.094 1 95.12 108 THR B N 1
ATOM 1785 C CA . THR B 1 108 ? 6.586 3.582 3.09 1 95.12 108 THR B CA 1
ATOM 1786 C C . THR B 1 108 ? 6.598 2.512 2.004 1 95.12 108 THR B C 1
ATOM 1788 O O . THR B 1 108 ? 7.434 2.549 1.096 1 95.12 108 THR B O 1
ATOM 1791 N N . ILE B 1 109 ? 5.691 1.552 2.223 1 93.31 109 ILE B N 1
ATOM 1792 C CA . ILE B 1 109 ? 5.574 0.507 1.211 1 93.31 109 ILE B CA 1
ATOM 1793 C C . ILE B 1 109 ? 4.57 0.934 0.143 1 93.31 109 ILE B C 1
ATOM 1795 O O . ILE B 1 109 ? 3.52 1.496 0.46 1 93.31 109 ILE B O 1
#

Secondary structure (DSSP, 8-state):
--HHHHHHHHHHHHHHHHHHHHH-TT-SSSB-HHHHHHHHHHHT----HHHHHHHHHHH-BTTBB-HHHHHHHHHHHHHHHHHHHHH-TT--SEEEEEHHHHHHHHHT-/--HHHHHHHHHHHHHHHHHHHHH-TT--SSB-HHHHHHHHHHHT----HHHHHHHHHHH-BTTBB-HHHHHHHHHHHHHHHHHHHHH-TT--SEEEEEHHHHHHHHHT-

Organism: Rousettus aegyptiacus (NCBI:txid9407)

Radius of gyration: 19.47 Å; Cα contacts (8 Å, |Δi|>4): 209; chains: 2; bounding box: 48×50×47 Å

Foldseek 3Di:
DDPVVVVVVVVVVVVLVVLVCVLPPVNPQWHALVSLCVSCVVVVDDDDPVVSVVLQVVQDDVRTHHSVSSVVSVVLVVQVVVLQCVQVVVPPVDGDDDPVSVCVSNVVD/DDPVVVVVVVVVVVVLVVLVCVLPVVNPQWHALVSLQVSCVVVPDDDDPVVSVVLQVVQDDVRTHHSVSSVVSVVLVVQVVVLQCVQVVVPPVDGDDDPVSVCVSNVVD

pLDDT: mean 94.94, std 4.42, range [63.84, 98.56]

Sequence (218 aa):
MGFNEFKELWTALNAWKQNFITIDQDRSGTIEHHELNQAIVAMGFRLSPQTLTAIVKRYSKNGRIFFDDYVACCVKLRALTDFFRRRDHLQQGVANFVYDDFLQGTMTIMGFNEFKELWTALNAWKQNFITIDQDRSGTIEHHELNQAIVAMGFRLSPQTLTAIVKRYSKNGRIFFDDYVACCVKLRALTDFFRRRDHLQQGVANFVYDDFLQGTMTI

InterPro domains:
  IPR002048 EF-hand domain [PS50222] (11-46)
  IPR011992 EF-hand domain pair [SSF47473] (1-107)
  IPR018247 EF-Hand 1, calcium-binding site [PS00018] (24-36)

Solvent-accessible surface area (backbone atoms only — not comparable to full-atom values): 12032 Å² total; per-residue (Å²): 133,56,73,67,57,48,51,52,51,50,52,52,51,52,52,50,51,50,52,48,55,66,45,22,76,84,69,73,74,40,35,39,68,72,36,47,51,51,50,43,44,73,74,72,45,87,70,50,72,68,35,50,50,48,46,44,62,62,48,26,61,94,66,32,21,39,65,71,42,45,53,52,48,53,52,49,50,51,52,53,49,52,57,47,43,71,53,16,76,79,67,72,52,46,29,67,36,45,51,58,58,47,48,43,59,58,66,60,97,134,56,72,67,58,48,51,52,50,50,53,52,51,50,52,50,51,51,51,47,56,66,44,22,76,83,68,73,74,41,36,38,69,71,37,48,50,50,50,44,41,72,74,72,46,86,71,50,71,67,36,51,50,49,45,44,61,62,48,28,61,93,64,34,21,39,66,70,41,45,50,50,47,53,54,50,50,50,53,53,49,52,56,46,43,71,53,17,76,80,67,72,52,47,31,68,36,44,51,57,59,46,48,42,58,58,66,60,99